Protein AF-X0U843-F1 (afdb_monomer)

Radius of gyration: 22.39 Å; Cα contacts (8 Å, |Δi|>4): 288; chains: 1; bounding box: 62×42×73 Å

pLDDT: mean 93.29, std 4.77, range [62.53, 98.19]

Mean predicted aligned error: 5.58 Å

Structure (mmCIF, N/CA/C/O backbone):
data_AF-X0U843-F1
#
_entry.id   AF-X0U843-F1
#
loop_
_atom_site.group_PDB
_atom_site.id
_atom_site.type_symbol
_atom_site.label_atom_id
_atom_site.label_alt_id
_atom_site.label_comp_id
_atom_site.label_asym_id
_atom_site.label_entity_id
_atom_site.label_seq_id
_atom_site.pdbx_PDB_ins_code
_atom_site.Cartn_x
_atom_site.Cartn_y
_atom_site.Cartn_z
_atom_site.occupancy
_atom_site.B_iso_or_equiv
_atom_site.auth_seq_id
_atom_site.auth_comp_id
_atom_site.auth_asym_id
_atom_site.auth_atom_id
_atom_site.pdbx_PDB_model_num
ATOM 1 N N . GLU A 1 1 ? -45.314 7.419 46.352 1.00 62.53 1 GLU A N 1
ATOM 2 C CA . GLU A 1 1 ? -44.359 7.104 45.268 1.00 62.53 1 GLU A CA 1
ATOM 3 C C . GLU A 1 1 ? -42.937 7.354 45.762 1.00 62.53 1 GLU A C 1
ATOM 5 O O . GLU A 1 1 ? -42.673 8.419 46.316 1.00 62.53 1 GLU A O 1
ATOM 10 N N . ASN A 1 2 ? -42.047 6.366 45.670 1.00 84.25 2 ASN A N 1
ATOM 11 C CA . ASN A 1 2 ? -40.746 6.429 46.335 1.00 84.25 2 ASN A CA 1
ATOM 12 C C . ASN A 1 2 ? -39.745 7.202 45.455 1.00 84.25 2 ASN A C 1
ATOM 14 O O . ASN A 1 2 ? -39.067 6.622 44.609 1.00 84.25 2 ASN A O 1
ATOM 18 N N . LYS A 1 3 ? -39.700 8.536 45.607 1.00 88.50 3 LYS A N 1
ATOM 19 C CA . LYS A 1 3 ? -38.858 9.448 44.798 1.00 88.50 3 LYS A CA 1
ATOM 20 C C . LYS A 1 3 ? -37.383 9.021 44.757 1.00 88.50 3 LYS A C 1
ATOM 22 O O . LYS A 1 3 ? -36.722 9.220 43.744 1.00 88.50 3 LYS A O 1
ATOM 27 N N . ILE A 1 4 ? -36.905 8.390 45.832 1.00 89.94 4 ILE A N 1
ATOM 28 C CA . ILE A 1 4 ? -35.552 7.833 45.940 1.00 89.94 4 ILE A CA 1
ATOM 29 C C . ILE A 1 4 ? -35.352 6.689 44.935 1.00 89.94 4 ILE A C 1
ATOM 31 O O . ILE A 1 4 ? -34.403 6.722 44.158 1.00 89.94 4 ILE A O 1
ATOM 35 N N . LEU A 1 5 ? -36.280 5.726 44.884 1.00 90.31 5 LEU A N 1
ATOM 36 C CA . LEU A 1 5 ? -36.218 4.598 43.949 1.00 90.31 5 LEU A CA 1
ATOM 37 C C . LEU A 1 5 ? -36.295 5.068 42.488 1.00 90.31 5 LEU A C 1
ATOM 39 O O . LEU A 1 5 ? -35.555 4.572 41.644 1.00 90.31 5 LEU A O 1
ATOM 43 N N . ARG A 1 6 ? -37.142 6.065 42.192 1.00 92.56 6 ARG A N 1
ATOM 44 C CA . ARG A 1 6 ? -37.266 6.638 40.841 1.00 92.56 6 ARG A CA 1
ATOM 45 C C . ARG A 1 6 ? -35.958 7.273 40.367 1.00 92.56 6 ARG A C 1
ATOM 47 O O . ARG A 1 6 ? -35.503 6.976 39.269 1.00 92.56 6 ARG A O 1
ATOM 54 N N . ASN A 1 7 ? -35.347 8.124 41.191 1.00 93.12 7 ASN A N 1
ATOM 55 C CA . ASN A 1 7 ? -34.090 8.784 40.835 1.00 93.12 7 ASN A CA 1
ATOM 56 C C . ASN A 1 7 ? -32.932 7.780 40.724 1.00 93.12 7 ASN A C 1
ATOM 58 O O . ASN A 1 7 ? -32.081 7.932 39.852 1.00 93.12 7 ASN A O 1
ATOM 62 N N . PHE A 1 8 ? -32.932 6.733 41.554 1.00 94.88 8 PHE A N 1
ATOM 63 C CA . PHE A 1 8 ? -31.962 5.642 41.470 1.00 94.88 8 PHE A CA 1
ATOM 64 C C . PHE A 1 8 ? -32.069 4.870 40.144 1.00 94.88 8 PHE A C 1
ATOM 66 O O . PHE A 1 8 ? -31.062 4.676 39.466 1.00 94.88 8 PHE A O 1
ATOM 73 N N . LEU A 1 9 ? -33.286 4.503 39.724 1.00 94.75 9 LEU A N 1
ATOM 74 C CA . LEU A 1 9 ? -33.522 3.823 38.443 1.00 94.75 9 LEU A CA 1
ATOM 75 C C . LEU A 1 9 ? -33.150 4.699 37.237 1.00 94.75 9 LEU A C 1
ATOM 77 O O . LEU A 1 9 ? -32.534 4.201 36.297 1.00 94.75 9 LEU A O 1
ATOM 81 N N . ILE A 1 10 ? -33.465 6.000 37.276 1.00 95.88 10 ILE A N 1
ATOM 82 C CA . ILE A 1 10 ? -33.043 6.953 36.235 1.00 95.88 10 ILE A CA 1
ATOM 83 C C . ILE A 1 10 ? -31.512 7.031 36.173 1.00 95.88 10 ILE A C 1
ATOM 85 O O . ILE A 1 10 ? -30.945 6.975 35.084 1.00 95.88 10 ILE A O 1
ATOM 89 N N . GLY A 1 11 ? -30.838 7.103 37.326 1.00 96.75 11 GLY A N 1
ATOM 90 C CA . GLY A 1 11 ? -29.376 7.122 37.402 1.00 96.75 11 GLY A CA 1
ATOM 91 C C . GLY A 1 11 ? -28.733 5.880 36.780 1.00 96.75 11 GLY A C 1
ATOM 92 O O . GLY A 1 11 ? -27.819 6.008 35.967 1.00 96.75 11 GLY A O 1
ATOM 93 N N . ILE A 1 12 ? -29.252 4.685 37.086 1.00 97.00 12 ILE A N 1
ATOM 94 C CA . ILE A 1 12 ? -28.795 3.432 36.460 1.00 97.00 12 ILE A CA 1
ATOM 95 C C . ILE A 1 12 ? -29.029 3.465 34.948 1.00 97.00 12 ILE A C 1
ATOM 97 O O . ILE A 1 12 ? -28.119 3.132 34.192 1.00 97.00 12 ILE A O 1
ATOM 101 N N . GLY A 1 13 ? -30.212 3.898 34.504 1.00 97.75 13 GLY A N 1
ATOM 102 C CA . GLY A 1 13 ? -30.540 3.997 33.081 1.00 97.75 13 GLY A CA 1
ATOM 103 C C . GLY A 1 13 ? -29.561 4.888 32.313 1.00 97.75 13 GLY A C 1
ATOM 104 O O . GLY A 1 13 ? -29.069 4.492 31.258 1.00 97.75 13 GLY A O 1
ATOM 105 N N . VAL A 1 14 ? -29.209 6.050 32.872 1.00 97.56 14 VAL A N 1
ATOM 106 C CA . VAL A 1 14 ? -28.222 6.966 32.276 1.00 97.56 14 VAL A CA 1
ATOM 107 C C . VAL A 1 14 ? -26.824 6.344 32.245 1.00 97.56 14 VAL A C 1
ATOM 109 O O . VAL A 1 14 ? -26.156 6.421 31.216 1.00 97.56 14 VAL A O 1
ATOM 112 N N . CYS A 1 15 ? -26.385 5.687 33.323 1.00 97.25 15 CYS A N 1
ATOM 113 C CA . CYS A 1 15 ? -25.088 5.003 33.350 1.00 97.25 15 CYS A CA 1
ATOM 114 C C . CYS A 1 15 ? -24.997 3.880 32.309 1.00 97.25 15 CYS A C 1
ATOM 116 O O . CYS A 1 15 ? -24.003 3.792 31.591 1.00 97.25 15 CYS A O 1
ATOM 118 N N . VAL A 1 16 ? -26.032 3.042 32.191 1.00 97.06 16 VAL A N 1
ATOM 119 C CA . VAL A 1 16 ? -26.075 1.960 31.194 1.00 97.06 16 VAL A CA 1
ATOM 120 C C . VAL A 1 16 ? -26.034 2.532 29.778 1.00 97.06 16 VAL A C 1
ATOM 122 O O . VAL A 1 16 ? -25.265 2.047 28.949 1.00 97.06 16 VAL A O 1
ATOM 125 N N . LEU A 1 17 ? -26.799 3.595 29.510 1.00 97.19 17 LEU A N 1
ATOM 126 C CA . LEU A 1 17 ? -26.792 4.270 28.213 1.00 97.19 17 LEU A CA 1
ATOM 127 C C . LEU A 1 17 ? -25.408 4.851 27.884 1.00 97.19 17 LEU A C 1
ATOM 129 O O . LEU A 1 17 ? -24.918 4.669 26.773 1.00 97.19 17 LEU A O 1
ATOM 133 N N . ALA A 1 18 ? -24.750 5.504 28.846 1.00 96.56 18 ALA A N 1
ATOM 134 C CA . ALA A 1 18 ? -23.407 6.051 28.662 1.00 96.56 18 ALA A CA 1
ATOM 135 C C . ALA A 1 18 ? -22.377 4.953 28.345 1.00 96.56 18 ALA A C 1
ATOM 137 O O . ALA A 1 18 ? -21.585 5.106 27.417 1.00 96.56 18 ALA A O 1
ATOM 138 N N . ILE A 1 19 ? -22.424 3.820 29.056 1.00 95.94 19 ILE A N 1
ATOM 139 C CA . ILE A 1 19 ? -21.557 2.664 28.784 1.00 95.94 19 ILE A CA 1
ATOM 140 C C . ILE A 1 19 ? -21.818 2.111 27.377 1.00 95.94 19 ILE A C 1
ATOM 142 O O . ILE A 1 19 ? -20.866 1.860 26.639 1.00 95.94 19 ILE A O 1
ATOM 146 N N . MET A 1 20 ? -23.085 1.968 26.970 1.00 93.94 20 MET A N 1
ATOM 147 C CA . MET A 1 20 ? -23.433 1.521 25.616 1.00 93.94 20 MET A CA 1
ATOM 148 C C . MET A 1 20 ? -22.891 2.464 24.538 1.00 93.94 20 MET A C 1
ATOM 150 O O . MET A 1 20 ? -22.326 1.990 23.555 1.00 93.94 20 MET A O 1
ATOM 154 N N . LEU A 1 21 ? -23.006 3.782 24.728 1.00 94.06 21 LEU A N 1
ATOM 155 C CA . LEU A 1 21 ? -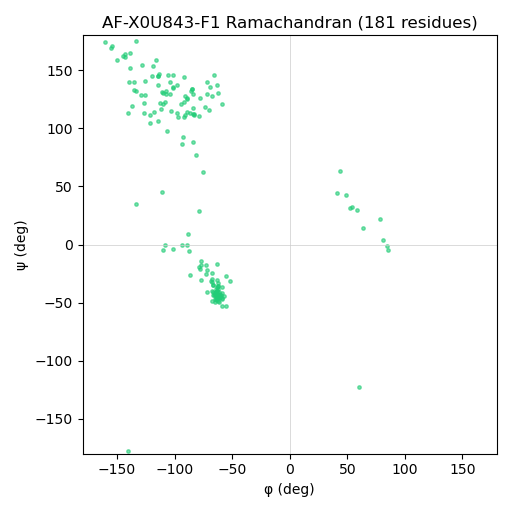22.475 4.774 23.787 1.00 94.06 21 LEU A CA 1
ATOM 156 C C . LEU A 1 21 ? -20.947 4.703 23.676 1.00 94.06 21 LEU A C 1
ATOM 158 O O . LEU A 1 21 ? -20.414 4.778 22.570 1.00 94.06 21 LEU A O 1
ATOM 162 N N . ILE A 1 22 ? -20.241 4.505 24.794 1.00 92.81 22 ILE A N 1
ATOM 163 C CA . ILE A 1 22 ? -18.780 4.337 24.802 1.00 92.81 22 ILE A CA 1
ATOM 164 C C . ILE A 1 22 ? -18.380 3.063 24.048 1.00 92.81 22 ILE A C 1
ATOM 166 O O . ILE A 1 22 ? -17.503 3.113 23.186 1.00 92.81 22 ILE A O 1
ATOM 170 N N . ILE A 1 23 ? -19.033 1.931 24.332 1.00 90.31 23 ILE A N 1
ATOM 171 C CA . ILE A 1 23 ? -18.756 0.654 23.657 1.00 90.31 23 ILE A CA 1
ATOM 172 C C . ILE A 1 23 ? -19.015 0.777 22.153 1.00 90.31 23 ILE A C 1
ATOM 174 O O . ILE A 1 23 ? -18.181 0.358 21.349 1.00 90.31 23 ILE A O 1
ATOM 178 N N . PHE A 1 24 ? -20.138 1.386 21.768 1.00 87.44 24 PHE A N 1
ATOM 179 C CA . PHE A 1 24 ? -20.485 1.602 20.367 1.00 87.44 24 PHE A CA 1
ATOM 180 C C . PHE A 1 24 ? -19.463 2.503 19.658 1.00 87.44 24 PHE A C 1
ATOM 182 O O . PHE A 1 24 ? -19.005 2.169 18.565 1.00 87.44 24 PHE A O 1
ATOM 189 N N . GLY A 1 25 ? -19.038 3.593 20.306 1.00 84.56 25 GLY A N 1
ATOM 190 C CA . GLY A 1 25 ? -18.004 4.488 19.785 1.00 84.56 25 GLY A CA 1
ATOM 191 C C . GLY A 1 25 ? -16.666 3.781 19.563 1.00 84.56 25 GLY A C 1
ATOM 192 O O . GLY A 1 25 ? -16.075 3.911 18.495 1.00 84.56 25 GLY A O 1
ATOM 193 N N . ILE A 1 26 ? -16.213 2.967 20.523 1.00 82.50 26 ILE A N 1
ATOM 194 C CA . ILE A 1 26 ? -14.972 2.187 20.386 1.00 82.50 26 ILE A CA 1
ATOM 195 C C . ILE A 1 26 ? -15.083 1.178 19.238 1.00 82.50 26 ILE A C 1
ATOM 197 O O . ILE A 1 26 ? -14.138 1.030 18.462 1.00 82.50 26 ILE A O 1
ATOM 201 N N . ASN A 1 27 ? -16.224 0.498 19.104 1.00 79.69 27 ASN A N 1
ATOM 202 C CA . ASN A 1 27 ? -16.416 -0.501 18.055 1.00 79.69 27 ASN A CA 1
ATOM 203 C C . ASN A 1 27 ? -16.423 0.133 16.654 1.00 79.69 27 ASN A C 1
ATOM 205 O O . ASN A 1 27 ? -15.789 -0.383 15.739 1.00 79.69 27 ASN A O 1
ATOM 209 N N . SER A 1 28 ? -17.059 1.297 16.501 1.00 75.25 28 SER A N 1
ATOM 210 C CA . SER A 1 28 ? -17.072 2.037 15.233 1.00 75.25 28 SER A CA 1
ATOM 211 C C . SER A 1 28 ? -15.702 2.594 14.837 1.00 75.25 28 SER A C 1
ATOM 213 O O . SER A 1 28 ? -15.477 2.845 13.660 1.00 75.25 28 SER A O 1
ATOM 215 N N . ILE A 1 29 ? -14.787 2.819 15.785 1.00 80.06 29 ILE A N 1
ATOM 216 C CA . ILE A 1 29 ? -13.418 3.265 15.472 1.00 80.06 29 ILE A CA 1
ATOM 217 C C . ILE A 1 29 ? -12.567 2.099 14.956 1.00 80.06 29 ILE A C 1
ATOM 219 O O . ILE A 1 29 ? -11.663 2.308 14.147 1.00 80.06 29 ILE A O 1
ATOM 223 N N . ARG A 1 30 ? -12.851 0.874 15.412 1.00 89.12 30 ARG A N 1
ATOM 224 C CA . ARG A 1 30 ? -12.099 -0.329 15.034 1.00 89.12 30 ARG A CA 1
ATOM 225 C C . ARG A 1 30 ? -12.458 -0.869 13.659 1.00 89.12 30 ARG A C 1
ATOM 227 O O . ARG A 1 30 ? -11.638 -1.574 13.092 1.00 89.12 30 ARG A O 1
ATOM 234 N N . HIS A 1 31 ? -13.627 -0.534 13.128 1.00 93.62 31 HIS A N 1
ATOM 235 C CA . HIS A 1 31 ? -14.109 -1.040 11.848 1.00 93.62 31 HIS A CA 1
ATOM 236 C C . HIS A 1 31 ? -14.555 0.122 10.970 1.00 93.62 31 HIS A C 1
ATOM 238 O O . HIS A 1 31 ? -15.352 0.954 11.402 1.00 93.62 31 HIS A O 1
ATOM 244 N N . PHE A 1 32 ? -14.074 0.185 9.733 1.00 94.88 32 PHE A N 1
ATOM 245 C CA . PHE A 1 32 ? -14.536 1.176 8.765 1.00 94.88 32 PHE A CA 1
ATOM 246 C C . PHE A 1 32 ? -14.557 0.602 7.354 1.00 94.88 32 PHE A C 1
ATOM 248 O O . PHE A 1 32 ? -13.934 -0.415 7.063 1.00 94.88 32 PHE A O 1
ATOM 255 N N . GLU A 1 33 ? -15.286 1.273 6.470 1.00 95.06 33 GLU A N 1
ATOM 256 C CA . GLU A 1 33 ? -15.329 0.949 5.051 1.00 95.06 33 GLU A CA 1
ATOM 257 C C . GLU A 1 33 ? -14.719 2.099 4.251 1.00 95.06 33 GLU A C 1
ATOM 259 O O . GLU A 1 33 ? -14.967 3.273 4.540 1.00 95.06 33 GLU A O 1
ATOM 264 N N . TYR A 1 34 ? -13.904 1.766 3.257 1.00 95.06 34 TYR A N 1
ATOM 265 C CA . TYR A 1 34 ? -13.304 2.722 2.340 1.00 95.06 34 TYR A CA 1
ATOM 266 C C . TYR A 1 34 ? -13.391 2.173 0.919 1.00 95.06 34 TYR A C 1
ATOM 268 O O . TYR A 1 34 ? -12.873 1.095 0.640 1.00 95.06 34 TYR A O 1
ATOM 276 N N . ARG A 1 35 ? -14.084 2.900 0.032 1.00 94.00 35 ARG A N 1
ATOM 277 C CA . ARG A 1 35 ? -14.294 2.523 -1.381 1.00 94.00 35 ARG A CA 1
ATOM 278 C C . ARG A 1 35 ? -14.786 1.072 -1.565 1.00 94.00 35 ARG A C 1
ATOM 280 O O . ARG A 1 35 ? -14.310 0.366 -2.443 1.00 94.00 35 ARG A O 1
ATOM 287 N N . GLY A 1 36 ? -15.724 0.624 -0.725 1.00 92.88 36 GLY A N 1
ATOM 288 C CA . GLY A 1 36 ? -16.287 -0.733 -0.793 1.00 92.88 36 GLY A CA 1
ATOM 289 C C . GLY A 1 36 ? -15.427 -1.825 -0.144 1.00 92.88 36 GLY A C 1
ATOM 290 O O . GLY A 1 36 ? -15.771 -3.002 -0.216 1.00 92.88 36 GLY A O 1
ATOM 291 N N . ILE A 1 37 ? -14.309 -1.468 0.494 1.00 94.94 37 ILE A N 1
ATOM 292 C CA . ILE A 1 37 ? -13.428 -2.404 1.198 1.00 94.94 37 ILE A CA 1
ATOM 293 C C . ILE A 1 37 ? -13.586 -2.200 2.699 1.00 94.94 37 ILE A C 1
ATOM 295 O O . ILE A 1 37 ? -13.480 -1.080 3.203 1.00 94.94 37 ILE A O 1
ATOM 299 N N . LYS A 1 38 ? -13.815 -3.294 3.426 1.00 95.44 38 LYS A N 1
ATOM 300 C CA . LYS A 1 38 ? -13.890 -3.284 4.888 1.00 95.44 38 LYS A CA 1
ATOM 301 C C . LYS A 1 38 ? -12.493 -3.409 5.482 1.00 95.44 38 LYS A C 1
ATOM 303 O O . LYS A 1 38 ? -11.712 -4.268 5.064 1.00 95.44 38 LYS A O 1
ATOM 308 N N . PHE A 1 39 ? -12.219 -2.566 6.466 1.00 96.62 39 PHE A N 1
ATOM 309 C CA . PHE A 1 39 ? -10.969 -2.531 7.201 1.00 96.62 39 PHE A CA 1
ATOM 310 C C . PHE A 1 39 ? -11.204 -2.649 8.703 1.00 96.62 39 PHE A C 1
ATOM 312 O O . PHE A 1 39 ? -12.099 -2.006 9.259 1.00 96.62 39 PHE A O 1
ATOM 319 N N . ASP A 1 40 ? -10.321 -3.404 9.349 1.00 96.88 40 ASP A N 1
ATOM 320 C CA . ASP A 1 40 ? -10.198 -3.485 10.797 1.00 96.88 40 ASP A CA 1
ATOM 321 C C . ASP A 1 40 ? -8.921 -2.762 11.244 1.00 96.88 40 ASP A C 1
ATOM 323 O O . ASP A 1 40 ? -7.837 -2.994 10.706 1.00 96.88 40 ASP A O 1
ATOM 327 N N . VAL A 1 41 ? -9.019 -1.904 12.255 1.00 96.38 41 VAL A N 1
ATOM 328 C CA . VAL A 1 41 ? -7.862 -1.265 12.889 1.00 96.38 41 VAL A CA 1
ATOM 329 C C . VAL A 1 41 ? -7.290 -2.222 13.930 1.00 96.38 41 VAL A C 1
ATOM 331 O O . VAL A 1 41 ? -7.908 -2.470 14.970 1.00 96.38 41 VAL A O 1
ATOM 334 N N . VAL A 1 42 ? -6.094 -2.738 13.663 1.00 95.69 42 VAL A N 1
ATOM 335 C CA . VAL A 1 42 ? -5.369 -3.669 14.534 1.00 95.69 42 VAL A CA 1
ATOM 336 C C . VAL A 1 42 ? -4.150 -2.955 15.106 1.00 95.69 42 VAL A C 1
ATOM 338 O O . VAL A 1 42 ? -3.403 -2.316 14.374 1.00 95.69 42 VAL A O 1
ATOM 341 N N . LYS A 1 43 ? -3.945 -3.038 16.422 1.00 94.19 43 LYS A N 1
ATOM 342 C CA . LYS A 1 43 ? -2.774 -2.460 17.091 1.00 94.19 43 LYS A CA 1
ATOM 343 C C . LYS A 1 43 ? -1.863 -3.584 17.571 1.00 94.19 43 LYS A C 1
ATOM 345 O O . LYS A 1 43 ? -2.294 -4.391 18.387 1.00 94.19 43 LYS A O 1
ATOM 350 N N . GLU A 1 44 ? -0.622 -3.585 17.099 1.00 93.25 44 GLU A N 1
ATOM 351 C CA . GLU A 1 44 ? 0.423 -4.541 17.476 1.00 93.25 44 GLU A CA 1
ATOM 352 C C . GLU A 1 44 ? 1.608 -3.767 18.065 1.00 93.25 44 GLU A C 1
ATOM 354 O O . GLU A 1 44 ? 2.346 -3.081 17.354 1.00 93.25 44 GLU A O 1
ATOM 359 N N . GLY A 1 45 ? 1.757 -3.815 19.392 1.00 93.00 45 GLY A N 1
ATOM 360 C CA . GLY A 1 45 ? 2.692 -2.942 20.107 1.00 93.00 45 GLY A CA 1
ATOM 361 C C . GLY A 1 45 ? 2.352 -1.464 19.885 1.00 93.00 45 GLY A C 1
ATOM 362 O O . GLY A 1 45 ? 1.231 -1.034 20.162 1.00 93.00 45 GLY A O 1
ATOM 363 N N . ASP A 1 46 ? 3.311 -0.698 19.366 1.00 93.25 46 ASP A N 1
ATOM 364 C CA . ASP A 1 46 ? 3.141 0.724 19.038 1.00 93.25 46 ASP A CA 1
ATOM 365 C C . ASP A 1 46 ? 2.726 0.975 17.580 1.00 93.25 46 ASP A C 1
ATOM 367 O O . ASP A 1 46 ? 2.503 2.121 17.188 1.00 93.25 46 ASP A O 1
ATOM 371 N N . ILE A 1 47 ? 2.578 -0.082 16.777 1.00 92.75 47 ILE A N 1
ATOM 372 C CA . ILE A 1 47 ? 2.241 0.017 15.355 1.00 92.75 47 ILE A CA 1
ATOM 373 C C . ILE A 1 47 ? 0.736 -0.191 15.164 1.00 92.75 47 ILE A C 1
ATOM 375 O O . ILE A 1 47 ? 0.121 -1.072 15.769 1.00 92.75 47 ILE A O 1
ATOM 379 N N . ILE A 1 48 ? 0.137 0.639 14.310 1.00 95.19 48 ILE A N 1
ATOM 380 C CA . ILE A 1 48 ? -1.257 0.516 13.880 1.00 95.19 48 ILE A CA 1
ATOM 381 C C . ILE A 1 48 ? -1.266 -0.048 12.463 1.00 95.19 48 ILE A C 1
ATOM 383 O O . ILE A 1 48 ? -0.601 0.485 11.578 1.00 95.19 48 ILE A O 1
ATOM 387 N N . PHE A 1 49 ? -2.053 -1.098 12.262 1.00 97.19 49 PHE A N 1
ATOM 388 C CA . PHE A 1 49 ? -2.313 -1.707 10.971 1.00 97.19 49 PHE A CA 1
ATOM 389 C C . PHE A 1 49 ? -3.778 -1.547 10.578 1.00 97.19 49 PHE A C 1
ATOM 391 O O . PHE A 1 49 ? -4.683 -1.631 11.413 1.00 97.19 49 PHE A O 1
ATOM 398 N N . TYR A 1 50 ? -4.005 -1.382 9.283 1.00 97.44 50 TYR A N 1
ATOM 399 C CA . TYR A 1 50 ? -5.321 -1.368 8.662 1.00 97.44 50 TYR A CA 1
ATOM 400 C C . TYR A 1 50 ? -5.478 -2.680 7.909 1.00 97.44 50 TYR A C 1
ATOM 402 O O . TYR A 1 50 ? -4.935 -2.874 6.819 1.00 97.44 50 TYR A O 1
ATOM 410 N N . LYS A 1 51 ? -6.157 -3.621 8.558 1.00 97.38 51 LYS A N 1
ATOM 411 C CA . LYS A 1 51 ? -6.306 -4.992 8.097 1.00 97.38 51 LYS A CA 1
ATOM 412 C C . LYS A 1 51 ? -7.487 -5.099 7.145 1.00 97.38 51 LYS A C 1
ATOM 414 O O . LYS A 1 51 ? -8.581 -4.670 7.487 1.00 97.38 51 LYS A O 1
ATOM 419 N N . THR A 1 52 ? -7.293 -5.747 6.007 1.00 96.19 52 THR A N 1
ATOM 420 C CA . THR A 1 52 ? -8.377 -6.194 5.126 1.00 96.19 52 THR A CA 1
ATOM 421 C C . THR A 1 52 ? -8.140 -7.637 4.689 1.00 96.19 52 THR A C 1
ATOM 423 O O . THR A 1 52 ? -7.113 -8.225 5.035 1.00 96.19 52 THR A O 1
ATOM 426 N N . ALA A 1 53 ? -9.083 -8.236 3.969 1.00 94.25 53 ALA A N 1
ATOM 427 C CA . ALA A 1 53 ? -8.944 -9.593 3.466 1.00 94.25 53 ALA A CA 1
ATOM 428 C C . ALA A 1 53 ? -9.484 -9.720 2.044 1.00 94.25 53 ALA A C 1
ATOM 430 O O . ALA A 1 53 ? -10.549 -9.186 1.735 1.00 94.25 53 ALA A O 1
ATOM 431 N N . LEU A 1 54 ? -8.769 -10.481 1.216 1.00 91.00 54 LEU A N 1
ATOM 432 C CA . LEU A 1 54 ? -9.247 -10.923 -0.092 1.00 91.00 54 LEU A CA 1
ATOM 433 C C . LEU A 1 54 ? -9.446 -12.442 -0.097 1.00 91.00 54 LEU A C 1
ATOM 435 O O . LEU A 1 54 ? -8.683 -13.155 0.562 1.00 91.00 54 LEU A O 1
ATOM 439 N N . PRO A 1 55 ? -10.439 -12.965 -0.832 1.00 89.44 55 PRO A N 1
ATOM 440 C CA . PRO A 1 55 ? -10.568 -14.399 -1.029 1.00 89.44 55 PRO A CA 1
ATOM 441 C C . PRO A 1 55 ? -9.462 -14.903 -1.969 1.00 89.44 55 PRO A C 1
ATOM 443 O O . PRO A 1 55 ? -9.269 -14.367 -3.057 1.00 89.44 55 PRO A O 1
ATOM 446 N N . VAL A 1 56 ? -8.751 -15.954 -1.564 1.00 86.75 56 VAL A N 1
ATOM 447 C CA . VAL A 1 56 ? -7.737 -16.631 -2.388 1.00 86.75 56 VAL A CA 1
ATOM 448 C C . VAL A 1 56 ? -8.007 -18.129 -2.424 1.00 86.75 56 VAL A C 1
ATOM 450 O O . VAL A 1 56 ? -8.605 -18.679 -1.498 1.00 86.75 56 VAL A O 1
ATOM 453 N N . ILE A 1 57 ? -7.562 -18.804 -3.484 1.00 83.75 57 ILE A N 1
ATOM 454 C CA . ILE A 1 57 ? -7.679 -20.260 -3.598 1.00 83.75 57 ILE A CA 1
ATOM 455 C C . ILE A 1 57 ? -6.436 -20.895 -2.975 1.00 83.75 57 ILE A C 1
ATOM 457 O O . ILE A 1 57 ? -5.332 -20.756 -3.499 1.00 83.75 57 ILE A O 1
ATOM 461 N N . TYR A 1 58 ? -6.616 -21.625 -1.879 1.00 82.25 58 TYR A N 1
ATOM 462 C CA . TYR A 1 58 ? -5.559 -22.382 -1.216 1.00 82.25 58 TYR A CA 1
ATOM 463 C C . TYR A 1 58 ? -6.004 -23.835 -1.056 1.00 82.25 58 TYR A C 1
ATOM 465 O O . TYR A 1 58 ? -7.049 -24.108 -0.476 1.00 82.25 58 TYR A O 1
ATOM 473 N N . ASN A 1 59 ? -5.235 -24.778 -1.610 1.00 86.06 59 ASN A N 1
ATOM 474 C CA . ASN A 1 59 ? -5.568 -26.211 -1.620 1.00 86.06 59 ASN A CA 1
ATOM 475 C C . ASN A 1 59 ? -6.980 -26.539 -2.159 1.00 86.06 59 ASN A C 1
ATOM 477 O O . ASN A 1 59 ? -7.596 -27.514 -1.740 1.00 86.06 59 ASN A O 1
ATOM 481 N N . GLY A 1 60 ? -7.488 -25.737 -3.101 1.00 86.00 60 GLY A N 1
ATOM 482 C CA . GLY A 1 60 ? -8.820 -25.915 -3.694 1.00 86.00 60 GLY A CA 1
ATOM 483 C C . GLY A 1 60 ? -9.973 -25.299 -2.895 1.00 86.00 60 GLY A C 1
ATOM 484 O O . GLY A 1 60 ? -11.107 -25.333 -3.367 1.00 86.00 60 GLY A O 1
ATOM 485 N N . GLU A 1 61 ? -9.701 -24.694 -1.736 1.00 89.75 61 GLU A N 1
ATOM 486 C CA . GLU A 1 61 ? -10.688 -23.976 -0.928 1.00 89.75 61 GLU A CA 1
ATOM 487 C C . GLU A 1 61 ? -10.500 -22.460 -1.040 1.00 89.75 61 GLU A C 1
ATOM 489 O O . GLU A 1 61 ? -9.380 -21.961 -1.165 1.00 89.75 61 GLU A O 1
ATOM 494 N N . ILE A 1 62 ? -11.609 -21.719 -0.984 1.00 87.31 62 ILE A N 1
ATOM 495 C CA . ILE A 1 62 ? -11.579 -20.256 -0.917 1.00 87.31 62 ILE A CA 1
ATOM 496 C C . ILE A 1 62 ? -11.369 -19.860 0.542 1.00 87.31 62 ILE A C 1
ATOM 498 O O . ILE A 1 62 ? -12.255 -20.054 1.376 1.00 87.31 62 ILE A O 1
ATOM 502 N N . VAL A 1 63 ? -10.209 -19.284 0.842 1.00 90.25 63 VAL A N 1
ATOM 503 C CA . VAL A 1 63 ? -9.845 -18.822 2.185 1.00 90.25 63 VAL A CA 1
ATOM 504 C C . VAL A 1 63 ? -9.575 -17.316 2.176 1.00 90.25 63 VAL A C 1
ATOM 506 O O . VAL A 1 63 ? -9.055 -16.792 1.190 1.00 90.25 63 VAL A O 1
ATOM 509 N N . PRO A 1 64 ? -9.916 -16.582 3.248 1.00 91.50 64 PRO A N 1
ATOM 510 C CA . PRO A 1 64 ? -9.576 -15.169 3.346 1.00 91.50 64 PRO A CA 1
ATOM 511 C C . PRO A 1 64 ? -8.077 -15.008 3.632 1.00 91.50 64 PRO A C 1
ATOM 513 O O . PRO A 1 64 ? -7.587 -15.426 4.684 1.00 91.50 64 PRO A O 1
ATOM 516 N N . TYR A 1 65 ? -7.348 -14.365 2.723 1.00 92.19 65 TYR A N 1
ATOM 517 C CA . TYR A 1 65 ? -5.968 -13.946 2.944 1.00 92.19 65 TYR A CA 1
ATOM 518 C C . TYR A 1 65 ? -5.942 -12.520 3.488 1.00 92.19 65 TYR A C 1
ATOM 520 O O . TYR A 1 65 ? -6.470 -11.600 2.863 1.00 92.19 65 TYR A O 1
ATOM 528 N N . ASN A 1 66 ? -5.339 -12.338 4.663 1.00 95.06 66 ASN A N 1
ATOM 529 C CA . ASN A 1 66 ? -5.304 -11.043 5.338 1.00 95.06 66 ASN A CA 1
ATOM 530 C C . ASN A 1 66 ? -4.140 -10.187 4.833 1.00 95.06 66 ASN A C 1
ATOM 532 O O . ASN A 1 66 ? -2.995 -10.638 4.809 1.00 95.06 66 ASN A O 1
ATOM 536 N N . PHE A 1 67 ? -4.430 -8.925 4.544 1.00 96.25 67 PHE A N 1
ATOM 537 C CA . PHE A 1 67 ? -3.453 -7.892 4.226 1.00 96.25 67 PHE A CA 1
ATOM 538 C C . PHE A 1 67 ? -3.453 -6.823 5.308 1.00 96.25 67 PHE A C 1
ATOM 540 O O . PHE A 1 67 ? -4.504 -6.498 5.857 1.00 96.25 67 PHE A O 1
ATOM 547 N N . TYR A 1 68 ? -2.278 -6.271 5.597 1.00 96.56 68 TYR A N 1
ATOM 548 C CA . TYR A 1 68 ? -2.078 -5.259 6.629 1.00 96.56 68 TYR A CA 1
ATOM 549 C C . TYR A 1 68 ? -1.381 -4.053 6.009 1.00 96.56 68 TYR A C 1
ATOM 551 O O . TYR A 1 68 ? -0.224 -4.154 5.608 1.00 96.56 68 TYR A O 1
ATOM 559 N N . LEU A 1 69 ? -2.086 -2.926 5.939 1.00 97.19 69 LEU A N 1
ATOM 560 C CA . LEU A 1 69 ? -1.516 -1.647 5.514 1.00 97.19 69 LEU A CA 1
ATOM 561 C C . LEU A 1 69 ? -1.012 -0.877 6.737 1.00 97.19 69 LEU A C 1
ATOM 563 O O . LEU A 1 69 ? -1.623 -0.951 7.808 1.00 97.19 69 LEU A O 1
ATOM 567 N N . ARG A 1 70 ? 0.090 -0.142 6.602 1.00 95.75 70 ARG A N 1
ATOM 568 C CA . ARG A 1 70 ? 0.647 0.721 7.656 1.00 95.75 70 ARG A CA 1
ATOM 569 C C . ARG A 1 70 ? 0.027 2.113 7.646 1.00 95.75 70 ARG A C 1
ATOM 571 O O . ARG A 1 70 ? -0.008 2.776 8.685 1.00 95.75 70 ARG A O 1
ATOM 578 N N . LYS A 1 71 ? -0.463 2.577 6.499 1.00 96.44 71 LYS A N 1
ATOM 579 C CA . LYS A 1 71 ? -1.084 3.891 6.340 1.00 96.44 71 LYS A CA 1
ATOM 580 C C . LYS A 1 71 ? -2.605 3.769 6.324 1.00 96.44 71 LYS A C 1
ATOM 582 O O . LYS A 1 71 ? -3.167 2.793 5.841 1.00 96.44 71 LYS A O 1
ATOM 587 N N . ASP A 1 72 ? -3.273 4.779 6.883 1.00 96.25 72 ASP A N 1
ATOM 588 C CA . ASP A 1 72 ? -4.739 4.846 6.913 1.00 96.25 72 ASP A CA 1
ATOM 589 C C . ASP A 1 72 ? -5.262 5.099 5.489 1.00 96.25 72 ASP A C 1
ATOM 591 O O . ASP A 1 72 ? -5.027 6.198 4.972 1.00 96.25 72 ASP A O 1
ATOM 595 N N . PRO A 1 73 ? -6.013 4.166 4.870 1.00 96.12 73 PRO A N 1
ATOM 596 C CA . PRO A 1 73 ? -6.528 4.335 3.509 1.00 96.12 73 PRO A CA 1
ATOM 597 C C . PRO A 1 73 ? -7.357 5.610 3.320 1.00 96.12 73 PRO A C 1
ATOM 599 O O . PRO A 1 73 ? -7.411 6.170 2.233 1.00 96.12 73 PRO A O 1
ATOM 602 N N . ARG A 1 74 ? -7.990 6.114 4.388 1.00 95.12 74 ARG A N 1
ATOM 603 C CA . ARG A 1 74 ? -8.836 7.320 4.343 1.00 95.12 74 ARG A CA 1
ATOM 604 C C . ARG A 1 74 ? -8.035 8.618 4.300 1.00 95.12 74 ARG A C 1
ATOM 606 O O . ARG A 1 74 ? -8.607 9.669 4.027 1.00 95.12 74 ARG A O 1
ATOM 613 N N . LYS A 1 75 ? -6.754 8.564 4.666 1.00 95.56 75 LYS A N 1
ATOM 614 C CA . LYS A 1 75 ? -5.855 9.725 4.750 1.00 95.56 75 LYS A CA 1
ATOM 615 C C . LYS A 1 75 ? -4.795 9.713 3.656 1.00 95.56 75 LYS A C 1
ATOM 617 O O . LYS A 1 75 ? -4.000 10.647 3.587 1.00 95.56 75 LYS A O 1
ATOM 622 N N . LEU A 1 76 ? -4.755 8.651 2.859 1.00 94.06 76 LEU A N 1
ATOM 623 C CA . LEU A 1 76 ? -3.767 8.485 1.818 1.00 94.06 76 LEU A CA 1
ATOM 624 C C . LEU A 1 76 ? -4.171 9.335 0.612 1.00 94.06 76 LEU A C 1
ATOM 626 O O . LEU A 1 76 ? -5.187 9.087 -0.030 1.00 94.06 76 LEU A O 1
ATOM 630 N N . ASN A 1 77 ? -3.395 10.386 0.361 1.00 91.19 77 ASN A N 1
ATOM 631 C CA . ASN A 1 77 ? -3.666 11.386 -0.672 1.00 91.19 77 ASN A CA 1
ATOM 632 C C . ASN A 1 77 ? -2.641 11.278 -1.806 1.00 91.19 77 ASN A C 1
ATOM 634 O O . ASN A 1 77 ? -2.090 12.286 -2.237 1.00 91.19 77 ASN A O 1
ATOM 638 N N . VAL A 1 78 ? -2.353 10.055 -2.252 1.00 96.75 78 VAL A N 1
ATOM 639 C CA . VAL A 1 78 ? -1.453 9.807 -3.383 1.00 96.75 78 VAL A CA 1
ATOM 640 C C . VAL A 1 78 ? -2.282 9.872 -4.668 1.00 96.75 78 VAL A C 1
ATOM 642 O O . VAL A 1 78 ? -3.162 9.027 -4.853 1.00 96.75 78 VAL A O 1
ATOM 645 N N . PRO A 1 79 ? -2.061 10.863 -5.551 1.00 96.44 79 PRO A N 1
ATOM 646 C CA . PRO A 1 79 ? -2.808 10.967 -6.797 1.00 96.44 79 PRO A CA 1
ATOM 647 C C . PRO A 1 79 ? -2.537 9.763 -7.700 1.00 96.44 79 PRO A C 1
ATOM 649 O O . PRO A 1 79 ? -1.389 9.355 -7.867 1.00 96.44 79 PRO A O 1
ATOM 652 N N . VAL A 1 80 ? -3.597 9.235 -8.309 1.00 95.75 80 VAL A N 1
ATOM 653 C CA . VAL A 1 80 ? -3.533 8.190 -9.336 1.00 95.75 80 VAL A CA 1
ATOM 654 C C . VAL A 1 80 ? -4.194 8.762 -10.582 1.00 95.75 80 VAL A C 1
ATOM 656 O O . VAL A 1 80 ? -5.393 9.040 -10.561 1.00 95.75 80 VAL A O 1
ATOM 659 N N . GLU A 1 81 ? -3.419 9.008 -11.640 1.00 89.25 81 GLU A N 1
ATOM 660 C CA . GLU A 1 81 ? -3.909 9.764 -12.805 1.00 89.25 81 GLU A CA 1
ATOM 661 C C . GLU A 1 81 ? -5.073 9.080 -13.526 1.00 89.25 81 GLU A C 1
ATOM 663 O O . GLU A 1 81 ? -6.005 9.741 -13.981 1.00 89.25 81 GLU A O 1
ATOM 668 N N . ASN A 1 82 ? -5.027 7.752 -13.622 1.00 90.19 82 ASN A N 1
ATOM 669 C CA . ASN A 1 82 ? -5.970 6.943 -14.384 1.00 90.19 82 ASN A CA 1
ATOM 670 C C . ASN A 1 82 ? -6.269 5.626 -13.663 1.00 90.19 82 ASN A C 1
ATOM 672 O O . ASN A 1 82 ? -5.523 5.182 -12.790 1.00 90.19 82 ASN A O 1
ATOM 676 N N . LYS A 1 83 ? -7.352 4.949 -14.065 1.00 91.38 83 LYS A N 1
ATOM 677 C CA . LYS A 1 83 ? -7.656 3.605 -13.558 1.00 91.38 83 LYS A CA 1
ATOM 678 C C . LYS A 1 83 ? -6.544 2.630 -13.961 1.00 91.38 83 LYS A C 1
ATOM 680 O O . LYS A 1 83 ? -6.185 2.543 -15.133 1.00 91.38 83 LYS A O 1
ATOM 685 N N . ILE A 1 84 ? -6.044 1.868 -12.990 1.00 93.69 84 ILE A N 1
ATOM 686 C CA . ILE A 1 84 ? -4.985 0.883 -13.217 1.00 93.69 84 ILE A CA 1
ATOM 687 C C . ILE A 1 84 ? -5.504 -0.270 -14.094 1.00 93.69 84 ILE A C 1
ATOM 689 O O . ILE A 1 84 ? -6.537 -0.884 -13.815 1.00 93.69 84 ILE A O 1
ATOM 693 N N . ASN A 1 85 ? -4.771 -0.559 -15.167 1.00 93.94 85 ASN A N 1
ATOM 694 C CA . ASN A 1 85 ? -4.994 -1.643 -16.114 1.00 93.94 85 ASN A CA 1
ATOM 695 C C . ASN A 1 85 ? -4.156 -2.851 -15.681 1.00 93.94 85 ASN A C 1
ATOM 697 O O . ASN A 1 85 ? -3.010 -3.019 -16.098 1.00 93.94 85 ASN A O 1
ATOM 701 N N . PHE A 1 86 ? -4.726 -3.666 -14.796 1.00 93.19 86 PHE A N 1
ATOM 702 C CA . PHE A 1 86 ? -4.053 -4.847 -14.263 1.00 93.19 86 PHE A CA 1
ATOM 703 C C . PHE A 1 86 ? -3.884 -5.931 -15.333 1.00 93.19 86 PHE A C 1
ATOM 705 O O . PHE A 1 86 ? -4.817 -6.251 -16.074 1.00 93.19 86 PHE A O 1
ATOM 712 N N . LYS A 1 87 ? -2.690 -6.527 -15.375 1.00 94.94 87 LYS A N 1
ATOM 713 C CA . LYS A 1 87 ? -2.346 -7.663 -16.237 1.00 94.94 87 LYS A CA 1
ATOM 714 C C . LYS A 1 87 ? -2.005 -8.879 -15.389 1.00 94.94 87 LYS A C 1
ATOM 716 O O . LYS A 1 87 ? -1.687 -8.747 -14.212 1.00 94.94 87 LYS A O 1
ATOM 721 N N . HIS A 1 88 ? -2.099 -10.059 -16.000 1.00 94.25 88 HIS A N 1
ATOM 722 C CA . HIS A 1 88 ? -1.770 -11.313 -15.326 1.00 94.25 88 HIS A CA 1
ATOM 723 C C . HIS A 1 88 ? -0.278 -11.413 -15.000 1.00 94.25 88 HIS A C 1
ATOM 725 O O . HIS A 1 88 ? 0.075 -11.923 -13.947 1.00 94.25 88 HIS A O 1
ATOM 731 N N . ASP A 1 89 ? 0.578 -10.875 -15.866 1.00 96.75 89 ASP A N 1
ATOM 732 C CA . ASP A 1 89 ? 2.011 -10.766 -15.629 1.00 96.75 89 ASP A CA 1
ATOM 733 C C . ASP A 1 89 ? 2.374 -9.324 -15.258 1.00 96.75 89 ASP A C 1
ATOM 735 O O . ASP A 1 89 ? 1.856 -8.369 -15.848 1.00 96.75 89 ASP A O 1
ATOM 739 N N . MET A 1 90 ? 3.281 -9.157 -14.299 1.00 96.75 90 MET A N 1
ATOM 740 C CA . MET A 1 90 ? 3.776 -7.855 -13.861 1.00 96.75 90 MET A CA 1
ATOM 741 C C . MET A 1 90 ? 5.296 -7.873 -13.706 1.00 96.75 90 MET A C 1
ATOM 743 O O . MET A 1 90 ? 5.868 -8.809 -13.158 1.00 96.75 90 MET A O 1
ATOM 747 N N . VAL A 1 91 ? 5.942 -6.791 -14.129 1.00 96.88 91 VAL A N 1
ATOM 748 C CA . VAL A 1 91 ? 7.343 -6.492 -13.836 1.00 96.88 91 VAL A CA 1
ATOM 749 C C . VAL A 1 91 ? 7.390 -5.306 -12.884 1.00 96.88 91 VAL A C 1
ATOM 751 O O . VAL A 1 91 ? 6.764 -4.279 -13.146 1.00 96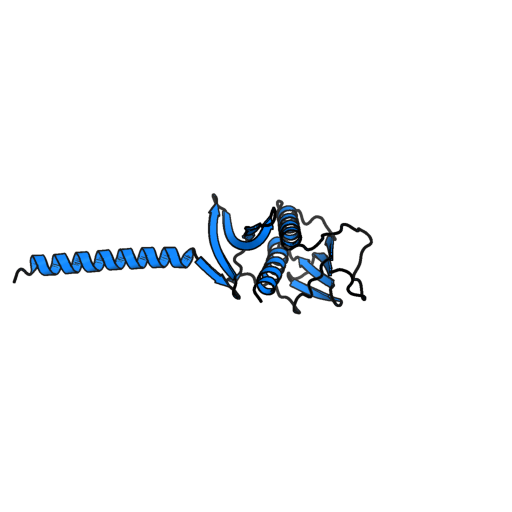.88 91 VAL A O 1
ATOM 754 N N . ILE A 1 92 ? 8.150 -5.441 -11.799 1.00 95.75 92 ILE A N 1
ATOM 755 C CA . ILE A 1 92 ? 8.429 -4.351 -10.861 1.00 95.75 92 ILE A CA 1
ATOM 756 C C . ILE A 1 92 ? 9.910 -4.008 -10.977 1.00 95.75 92 ILE A C 1
ATOM 758 O O . ILE A 1 92 ? 10.763 -4.868 -10.760 1.00 95.75 92 ILE A O 1
ATOM 762 N N . ASN A 1 93 ? 10.200 -2.754 -11.302 1.00 95.19 93 ASN A N 1
ATOM 763 C CA . ASN A 1 93 ? 11.545 -2.212 -11.360 1.00 95.19 93 ASN A CA 1
ATOM 764 C C . ASN A 1 93 ? 11.708 -1.065 -10.359 1.00 95.19 93 ASN A C 1
ATOM 766 O O . ASN A 1 93 ? 10.741 -0.386 -10.013 1.00 95.19 93 ASN A O 1
ATOM 770 N N . MET A 1 94 ? 12.935 -0.837 -9.898 1.00 93.62 94 MET A N 1
ATOM 771 C CA . MET A 1 94 ? 13.270 0.215 -8.939 1.00 93.62 94 MET A CA 1
ATOM 772 C C . MET A 1 94 ? 14.538 0.933 -9.399 1.00 93.62 94 MET A C 1
ATOM 774 O O . MET A 1 94 ? 15.504 0.279 -9.780 1.00 93.62 94 MET A O 1
ATOM 778 N N . THR A 1 95 ? 14.550 2.268 -9.392 1.00 91.44 95 THR A N 1
ATOM 779 C CA . THR A 1 95 ? 15.755 3.038 -9.771 1.00 91.44 95 THR A CA 1
ATOM 780 C C . THR A 1 95 ? 16.797 3.103 -8.655 1.00 91.44 95 THR A C 1
ATOM 782 O O . THR A 1 95 ? 17.956 3.412 -8.914 1.00 91.44 95 THR A O 1
ATOM 785 N N . GLU A 1 96 ? 16.381 2.847 -7.416 1.00 89.00 96 GLU A N 1
ATOM 786 C CA . GLU A 1 96 ? 17.209 2.844 -6.211 1.00 89.00 96 GLU A CA 1
ATOM 787 C C . GLU A 1 96 ? 16.596 1.922 -5.143 1.00 89.00 96 GLU A C 1
ATOM 789 O O . GLU A 1 96 ? 15.465 1.461 -5.289 1.00 89.00 96 GLU A O 1
ATOM 794 N N . ASP A 1 97 ? 17.325 1.662 -4.056 1.00 83.25 97 ASP A N 1
ATOM 795 C CA . ASP A 1 97 ? 16.916 0.688 -3.032 1.00 83.25 97 ASP A CA 1
ATOM 796 C C . ASP A 1 97 ? 15.822 1.200 -2.071 1.00 83.25 97 ASP A C 1
ATOM 798 O O . ASP A 1 97 ? 15.246 0.406 -1.328 1.00 83.25 97 ASP A O 1
ATOM 802 N N . PHE A 1 98 ? 15.549 2.515 -2.039 1.00 89.19 98 PHE A N 1
ATOM 803 C CA . PHE A 1 98 ? 14.595 3.168 -1.120 1.00 89.19 98 PHE A CA 1
ATOM 804 C C . PHE A 1 98 ? 14.655 2.625 0.319 1.00 89.19 98 PHE A C 1
ATOM 806 O O . PHE A 1 98 ? 13.628 2.360 0.950 1.00 89.19 98 PHE A O 1
ATOM 813 N N . ASN A 1 99 ? 15.868 2.434 0.849 1.00 85.50 99 ASN A N 1
ATOM 814 C CA . ASN A 1 99 ? 16.099 1.874 2.182 1.00 85.50 99 ASN A CA 1
ATOM 815 C C . ASN A 1 99 ? 15.798 2.907 3.289 1.00 85.50 99 ASN A C 1
ATOM 817 O O . ASN A 1 99 ? 16.673 3.352 4.026 1.00 85.50 99 ASN A O 1
ATOM 821 N N . CYS A 1 100 ? 14.541 3.328 3.350 1.00 89.81 100 CYS A N 1
ATOM 822 C CA . CYS A 1 100 ? 13.969 4.305 4.262 1.00 89.81 100 CYS A CA 1
ATOM 823 C C . CYS A 1 100 ? 13.651 3.642 5.601 1.00 89.81 100 CYS A C 1
ATOM 825 O O . CYS A 1 100 ? 12.518 3.239 5.836 1.00 89.81 100 CYS A O 1
ATOM 827 N N . ASP A 1 101 ? 14.675 3.412 6.425 1.00 91.50 101 ASP A N 1
ATOM 828 C CA . ASP A 1 101 ? 14.558 2.670 7.691 1.00 91.50 101 ASP A CA 1
ATOM 829 C C . ASP A 1 101 ? 13.911 1.276 7.524 1.00 91.50 101 ASP A C 1
ATOM 831 O O . ASP A 1 101 ? 13.218 0.760 8.401 1.00 91.50 101 ASP A O 1
ATOM 835 N N . GLY A 1 102 ? 14.146 0.646 6.366 1.00 91.56 102 GLY A N 1
ATOM 836 C CA . GLY A 1 102 ? 13.581 -0.653 5.992 1.00 91.56 102 GLY A CA 1
ATOM 837 C C . GLY A 1 102 ? 12.187 -0.607 5.353 1.00 91.56 102 GLY A C 1
ATOM 838 O O . GLY A 1 102 ? 11.719 -1.644 4.877 1.00 91.56 102 GLY A O 1
ATOM 839 N N . ASP A 1 103 ? 11.539 0.560 5.265 1.00 93.19 103 ASP A N 1
ATOM 840 C CA . ASP A 1 103 ? 10.190 0.686 4.696 1.00 93.19 103 ASP A CA 1
ATOM 841 C C . ASP A 1 103 ? 10.128 0.280 3.218 1.00 93.19 103 ASP A C 1
ATOM 843 O O . ASP A 1 103 ? 9.137 -0.316 2.803 1.00 93.19 103 ASP A O 1
ATOM 847 N N . GLY A 1 104 ? 11.185 0.514 2.432 1.00 93.31 104 GLY A N 1
ATOM 848 C CA . GLY A 1 104 ? 11.216 0.106 1.023 1.00 93.31 104 GLY A CA 1
ATOM 849 C C . GLY A 1 104 ? 11.158 -1.408 0.825 1.00 93.31 104 GLY A C 1
ATOM 850 O O . GLY A 1 104 ? 10.398 -1.896 -0.009 1.00 93.31 104 GLY A O 1
ATOM 851 N N . ILE A 1 105 ? 11.878 -2.170 1.653 1.00 93.06 105 ILE A N 1
ATOM 852 C CA . ILE A 1 105 ? 11.848 -3.639 1.605 1.00 93.06 105 ILE A CA 1
ATOM 853 C C . ILE A 1 105 ? 10.450 -4.147 1.976 1.00 93.06 105 ILE A C 1
ATOM 855 O O . ILE A 1 105 ? 9.915 -5.036 1.314 1.00 93.06 105 ILE A O 1
ATOM 859 N N . ILE A 1 106 ? 9.840 -3.564 3.013 1.00 93.75 106 ILE A N 1
ATOM 860 C CA . ILE A 1 106 ? 8.493 -3.929 3.473 1.00 93.75 106 ILE A CA 1
ATOM 861 C C . ILE A 1 106 ? 7.449 -3.606 2.399 1.00 93.75 106 ILE A C 1
ATOM 863 O O . ILE A 1 106 ? 6.607 -4.450 2.094 1.00 93.75 106 ILE A O 1
ATOM 867 N N . ALA A 1 107 ? 7.524 -2.412 1.811 1.00 95.19 107 ALA A N 1
ATOM 868 C CA . ALA A 1 107 ? 6.635 -1.937 0.757 1.00 95.19 107 ALA A CA 1
ATOM 869 C C . ALA A 1 107 ? 6.614 -2.900 -0.438 1.00 95.19 107 ALA A C 1
ATOM 871 O O . ALA A 1 107 ? 5.556 -3.393 -0.835 1.00 95.19 107 ALA A O 1
ATOM 872 N N . VAL A 1 108 ? 7.794 -3.231 -0.967 1.00 94.19 108 VAL A N 1
ATOM 873 C CA . VAL A 1 108 ? 7.932 -4.119 -2.129 1.00 94.19 108 VAL A CA 1
ATOM 874 C C . VAL A 1 108 ? 7.499 -5.542 -1.788 1.00 94.19 108 VAL A C 1
ATOM 876 O O . VAL A 1 108 ? 6.762 -6.155 -2.558 1.00 94.19 108 VAL A O 1
ATOM 879 N N . ALA A 1 109 ? 7.890 -6.068 -0.623 1.00 95.12 109 ALA A N 1
ATOM 880 C CA . ALA A 1 109 ? 7.495 -7.410 -0.201 1.00 95.12 109 ALA A CA 1
ATOM 881 C C . ALA A 1 109 ? 5.970 -7.545 -0.054 1.00 95.12 109 ALA A C 1
ATOM 883 O O . ALA A 1 109 ? 5.391 -8.527 -0.520 1.00 95.12 109 ALA A O 1
ATOM 884 N N . ASN A 1 110 ? 5.304 -6.557 0.550 1.00 95.50 110 ASN A N 1
ATOM 885 C CA . ASN A 1 110 ? 3.847 -6.546 0.688 1.00 95.50 110 ASN A CA 1
ATOM 886 C C . ASN A 1 110 ? 3.142 -6.460 -0.668 1.00 95.50 110 ASN A C 1
ATOM 888 O O . ASN A 1 110 ? 2.166 -7.180 -0.891 1.00 95.50 110 ASN A O 1
ATOM 892 N N . LEU A 1 111 ? 3.659 -5.632 -1.577 1.00 95.19 111 LEU A N 1
ATOM 893 C CA . LEU A 1 111 ? 3.128 -5.489 -2.928 1.00 95.19 111 LEU A CA 1
ATOM 894 C C . LEU A 1 111 ? 3.235 -6.804 -3.716 1.00 95.19 111 LEU A C 1
ATOM 896 O O . LEU A 1 111 ? 2.248 -7.274 -4.278 1.00 95.19 111 LEU A O 1
ATOM 900 N N . VAL A 1 112 ? 4.409 -7.443 -3.696 1.00 95.25 112 VAL A N 1
ATOM 901 C CA . VAL A 1 112 ? 4.646 -8.744 -4.345 1.00 95.25 112 VAL A CA 1
ATOM 902 C C . VAL A 1 112 ? 3.748 -9.830 -3.751 1.00 95.25 112 VAL A C 1
ATOM 904 O O . VAL A 1 112 ? 3.139 -10.601 -4.491 1.00 95.25 112 VAL A O 1
ATOM 907 N N . ASN A 1 113 ? 3.620 -9.882 -2.422 1.00 94.25 113 ASN A N 1
ATOM 908 C CA . ASN A 1 113 ? 2.758 -10.853 -1.749 1.00 94.25 113 ASN A CA 1
ATOM 909 C C . ASN A 1 113 ? 1.286 -10.685 -2.136 1.00 94.25 113 ASN A C 1
ATOM 911 O O . ASN A 1 113 ? 0.607 -11.687 -2.357 1.00 94.25 113 ASN A O 1
ATOM 915 N N . LEU A 1 114 ? 0.796 -9.445 -2.243 1.00 94.25 114 LEU A N 1
ATOM 916 C CA . LEU A 1 114 ? -0.556 -9.171 -2.722 1.00 94.25 114 LEU A CA 1
ATOM 917 C C . LEU A 1 114 ? -0.766 -9.710 -4.129 1.00 94.25 114 LEU A C 1
ATOM 919 O O . LEU A 1 114 ? -1.706 -10.470 -4.352 1.00 94.25 114 LEU A O 1
ATOM 923 N N . TYR A 1 115 ? 0.109 -9.342 -5.060 1.00 93.88 115 TYR A N 1
ATOM 924 C CA . TYR A 1 115 ? -0.059 -9.731 -6.453 1.00 93.88 115 TYR A CA 1
ATOM 925 C C . TYR A 1 115 ? 0.017 -11.242 -6.651 1.00 93.88 115 TYR A C 1
ATOM 927 O O . TYR A 1 115 ? -0.870 -11.806 -7.289 1.00 93.88 115 TYR A O 1
ATOM 935 N N . ASN A 1 116 ? 0.956 -11.920 -5.989 1.00 91.81 116 ASN A N 1
ATOM 936 C CA . ASN A 1 116 ? 1.008 -13.382 -5.992 1.00 91.81 116 ASN A CA 1
ATOM 937 C C . ASN A 1 116 ? -0.282 -14.006 -5.432 1.00 91.81 116 ASN A C 1
ATOM 939 O O . ASN A 1 116 ? -0.797 -14.975 -5.988 1.00 91.81 116 ASN A O 1
ATOM 943 N N . ALA A 1 117 ? -0.831 -13.447 -4.350 1.00 90.62 117 ALA A N 1
ATOM 944 C CA . 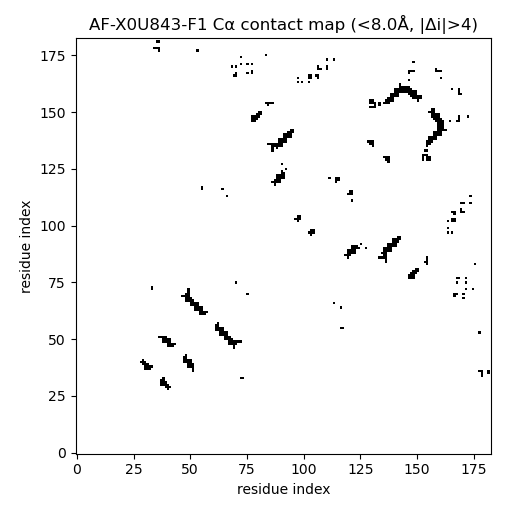ALA A 1 117 ? -2.047 -13.951 -3.718 1.00 90.62 117 ALA A CA 1
ATOM 945 C C . ALA A 1 117 ? -3.299 -13.784 -4.598 1.00 90.62 117 ALA A C 1
ATOM 947 O O . ALA A 1 117 ? -4.183 -14.640 -4.562 1.00 90.62 117 ALA A O 1
ATOM 948 N N . VAL A 1 118 ? -3.368 -12.730 -5.420 1.00 89.62 118 VAL A N 1
ATOM 949 C CA . VAL A 1 118 ? -4.457 -12.533 -6.398 1.00 89.62 118 VAL A CA 1
ATOM 950 C C . VAL A 1 118 ? -4.181 -13.192 -7.756 1.00 89.62 118 VAL A C 1
ATOM 952 O O . VAL A 1 118 ? -4.940 -12.993 -8.702 1.00 89.62 118 VAL A O 1
ATOM 955 N N . GLY A 1 119 ? -3.120 -14.000 -7.861 1.00 89.06 119 GLY A N 1
ATOM 956 C CA . GLY A 1 119 ? -2.788 -14.762 -9.064 1.00 89.06 119 GLY A CA 1
ATOM 957 C C . GLY A 1 119 ? -2.123 -13.944 -10.172 1.00 89.06 119 GLY A C 1
ATOM 958 O O . GLY A 1 119 ? -2.196 -14.345 -11.329 1.00 89.06 119 GLY A O 1
ATOM 959 N N . ILE A 1 120 ? -1.503 -12.810 -9.843 1.00 92.81 120 ILE A N 1
ATOM 960 C CA . ILE A 1 120 ? -0.638 -12.052 -10.751 1.00 92.81 120 ILE A CA 1
ATOM 961 C C . ILE A 1 120 ? 0.796 -12.567 -10.602 1.00 92.81 120 ILE A C 1
ATOM 963 O O . ILE A 1 120 ? 1.344 -12.622 -9.502 1.00 92.81 120 ILE A O 1
ATOM 967 N N . ASN A 1 121 ? 1.399 -12.948 -11.721 1.00 94.44 121 ASN A N 1
ATOM 968 C CA . ASN A 1 121 ? 2.750 -13.476 -11.802 1.00 94.44 121 ASN A CA 1
ATOM 969 C C . ASN A 1 121 ? 3.771 -12.330 -11.852 1.00 94.44 121 ASN A C 1
ATOM 971 O O . ASN A 1 121 ? 3.842 -11.584 -12.831 1.00 94.44 121 ASN A O 1
ATOM 975 N N . ILE A 1 122 ? 4.571 -12.190 -10.792 1.00 94.44 122 ILE A N 1
ATOM 976 C CA . ILE A 1 122 ? 5.653 -11.203 -10.742 1.00 94.44 122 ILE A CA 1
ATOM 977 C C . ILE A 1 122 ? 6.905 -11.762 -11.424 1.00 94.44 122 ILE A C 1
ATOM 979 O O . ILE A 1 122 ? 7.510 -12.729 -10.960 1.00 94.44 122 ILE A O 1
ATOM 983 N N . MET A 1 123 ? 7.333 -11.107 -12.499 1.00 93.06 123 MET A N 1
ATOM 984 C CA . MET A 1 123 ? 8.542 -11.433 -13.246 1.00 93.06 123 MET A CA 1
ATOM 985 C C . MET A 1 123 ? 9.674 -10.480 -12.867 1.00 93.06 123 MET A C 1
ATOM 987 O O . MET A 1 123 ? 9.495 -9.262 -12.813 1.00 93.06 123 MET A O 1
ATOM 991 N N . LYS A 1 124 ? 10.867 -11.037 -12.650 1.00 88.25 124 LYS A N 1
ATOM 992 C CA . LYS A 1 124 ? 12.095 -10.255 -12.507 1.00 88.25 124 LYS A CA 1
ATOM 993 C C . LYS A 1 124 ? 12.823 -10.219 -13.848 1.00 88.25 124 LYS A C 1
ATOM 995 O O . LYS A 1 124 ? 13.382 -11.230 -14.264 1.00 88.25 124 LYS A O 1
ATOM 1000 N N . ASP A 1 125 ? 12.835 -9.057 -14.487 1.00 90.56 125 ASP A N 1
ATOM 1001 C CA . ASP A 1 125 ? 13.611 -8.794 -15.699 1.00 90.56 125 ASP A CA 1
ATOM 1002 C C . ASP A 1 125 ? 14.200 -7.381 -15.624 1.00 90.56 125 ASP A C 1
ATOM 1004 O O . ASP A 1 125 ? 13.473 -6.393 -15.628 1.00 90.56 125 ASP A O 1
ATOM 1008 N N . GLU A 1 126 ? 15.527 -7.296 -15.529 1.00 86.00 126 GLU A N 1
ATOM 1009 C CA . GLU A 1 126 ? 16.263 -6.030 -15.406 1.00 86.00 126 GLU A CA 1
ATOM 1010 C C . GLU A 1 126 ? 16.289 -5.230 -16.719 1.00 86.00 126 GLU A C 1
ATOM 1012 O O . GLU A 1 126 ? 16.559 -4.032 -16.700 1.00 86.00 126 GLU A O 1
ATOM 1017 N N . ASN A 1 127 ? 15.996 -5.871 -17.858 1.00 91.19 127 ASN A N 1
ATOM 1018 C CA . ASN A 1 127 ? 15.949 -5.223 -19.173 1.00 91.19 127 ASN A CA 1
ATOM 1019 C C . ASN A 1 127 ? 14.518 -4.928 -19.638 1.00 91.19 127 ASN A C 1
ATOM 1021 O O . ASN A 1 127 ? 14.325 -4.348 -20.712 1.00 91.19 127 ASN A O 1
ATOM 1025 N N . ALA A 1 128 ? 13.512 -5.349 -18.869 1.00 92.06 128 ALA A N 1
ATOM 1026 C CA . ALA A 1 128 ? 12.128 -5.056 -19.183 1.00 92.06 128 ALA A CA 1
ATOM 1027 C C . ALA A 1 128 ? 11.858 -3.551 -19.075 1.00 92.06 128 ALA A C 1
ATOM 1029 O O . ALA A 1 128 ? 12.413 -2.830 -18.248 1.00 92.06 128 ALA A O 1
ATOM 1030 N N . SER A 1 129 ? 10.978 -3.078 -19.946 1.00 95.19 129 SER A N 1
ATOM 1031 C CA . SER A 1 129 ? 10.538 -1.687 -20.002 1.00 95.19 129 SER A CA 1
ATOM 1032 C C . SER A 1 129 ? 9.044 -1.661 -20.299 1.00 95.19 129 SER A C 1
ATOM 1034 O O . SER A 1 129 ? 8.402 -2.705 -20.387 1.00 95.19 129 SER A O 1
ATOM 1036 N N . CYS A 1 130 ? 8.458 -0.476 -20.437 1.00 95.50 130 CYS A N 1
ATOM 1037 C CA . CYS A 1 130 ? 7.049 -0.386 -20.786 1.00 95.50 130 CYS A CA 1
ATOM 1038 C C . CYS A 1 130 ? 6.743 -1.089 -22.122 1.00 95.50 130 CYS A C 1
ATOM 1040 O O . CYS A 1 130 ? 7.276 -0.718 -23.170 1.00 95.50 130 CYS A O 1
ATOM 1042 N N . ASP A 1 131 ? 5.850 -2.081 -22.092 1.00 93.94 131 ASP A N 1
ATOM 1043 C CA . ASP A 1 131 ? 5.428 -2.823 -23.276 1.00 93.94 131 ASP A CA 1
ATOM 1044 C C . ASP A 1 131 ? 4.193 -2.181 -23.916 1.00 93.94 131 ASP A C 1
ATOM 1046 O O . ASP A 1 131 ? 3.076 -2.275 -23.404 1.00 93.94 131 ASP A O 1
ATOM 1050 N N . ALA A 1 132 ? 4.375 -1.572 -25.089 1.00 92.38 132 ALA A N 1
ATOM 1051 C CA . ALA A 1 132 ? 3.282 -0.961 -25.848 1.00 92.38 132 ALA A CA 1
ATOM 1052 C C . ALA A 1 132 ? 2.212 -1.972 -26.310 1.00 92.38 132 ALA A C 1
ATOM 1054 O O . ALA A 1 132 ? 1.115 -1.566 -26.686 1.00 92.38 132 ALA A O 1
ATOM 1055 N N . GLN A 1 133 ? 2.521 -3.275 -26.298 1.00 93.56 133 GLN A N 1
ATOM 1056 C CA . GLN A 1 133 ? 1.582 -4.353 -26.625 1.00 93.56 133 GLN A CA 1
ATOM 1057 C C . GLN A 1 133 ? 0.789 -4.869 -25.416 1.00 93.56 133 GLN A C 1
ATOM 1059 O O . GLN A 1 133 ? -0.035 -5.766 -25.585 1.00 93.56 133 GLN A O 1
ATOM 1064 N N . GLU A 1 134 ? 1.016 -4.322 -24.217 1.00 93.12 134 GLU A N 1
ATOM 1065 C CA . GLU A 1 134 ? 0.295 -4.682 -22.992 1.00 93.12 134 GLU A CA 1
ATOM 1066 C C . GLU A 1 134 ? 0.383 -6.167 -22.595 1.00 93.12 134 GLU A C 1
ATOM 1068 O O . GLU A 1 134 ? -0.544 -6.702 -21.973 1.00 93.12 134 GLU A O 1
ATOM 1073 N N . ARG A 1 135 ? 1.482 -6.852 -22.938 1.00 94.31 135 ARG A N 1
ATOM 1074 C CA . ARG A 1 135 ? 1.676 -8.267 -22.575 1.00 94.31 135 ARG A CA 1
ATOM 1075 C C . ARG A 1 135 ? 1.850 -8.451 -21.069 1.00 94.31 135 ARG A C 1
ATOM 1077 O O . ARG A 1 135 ? 1.463 -9.484 -20.542 1.00 94.31 135 ARG A O 1
ATOM 1084 N N . TYR A 1 136 ? 2.395 -7.448 -20.388 1.00 96.19 136 TYR A N 1
ATOM 1085 C CA . TYR A 1 136 ? 2.542 -7.394 -18.936 1.00 96.19 136 TYR A CA 1
ATOM 1086 C C . TYR A 1 136 ? 2.322 -5.968 -18.429 1.00 96.19 136 TYR A C 1
ATOM 1088 O O . TYR A 1 136 ? 2.398 -5.001 -19.189 1.00 96.19 136 TYR A O 1
ATOM 1096 N N . MET A 1 137 ? 2.045 -5.843 -17.134 1.00 96.75 137 MET A N 1
ATOM 1097 C CA . MET A 1 137 ? 2.026 -4.565 -16.431 1.00 96.75 137 MET A CA 1
ATOM 1098 C C . MET A 1 137 ? 3.450 -4.209 -15.999 1.00 96.75 137 MET A C 1
ATOM 1100 O O . MET A 1 137 ? 4.131 -5.025 -15.385 1.00 96.75 137 MET A O 1
ATOM 1104 N N . PHE A 1 138 ? 3.909 -2.999 -16.298 1.00 97.50 138 PHE A N 1
ATOM 1105 C CA . PHE A 1 138 ? 5.229 -2.519 -15.888 1.00 97.50 138 PHE A CA 1
ATOM 1106 C C . PHE A 1 138 ? 5.086 -1.458 -14.797 1.00 97.50 138 PHE A C 1
ATOM 1108 O O . PHE A 1 138 ? 4.414 -0.446 -14.995 1.00 97.50 138 PHE A O 1
ATOM 1115 N N . VAL A 1 139 ? 5.710 -1.687 -13.646 1.00 97.50 139 VAL A N 1
ATOM 1116 C CA . VAL A 1 139 ? 5.710 -0.771 -12.503 1.00 97.50 139 VAL A CA 1
ATOM 1117 C C . VAL A 1 139 ? 7.138 -0.326 -12.233 1.00 97.50 139 VAL A C 1
ATOM 1119 O O . VAL A 1 139 ? 7.970 -1.129 -11.823 1.00 97.50 139 VAL A O 1
ATOM 1122 N N . GLN A 1 140 ? 7.415 0.957 -12.435 1.00 97.12 140 GLN A N 1
ATOM 1123 C CA . GLN A 1 140 ? 8.695 1.575 -12.116 1.00 97.12 140 GLN A CA 1
ATOM 1124 C C . GLN A 1 140 ? 8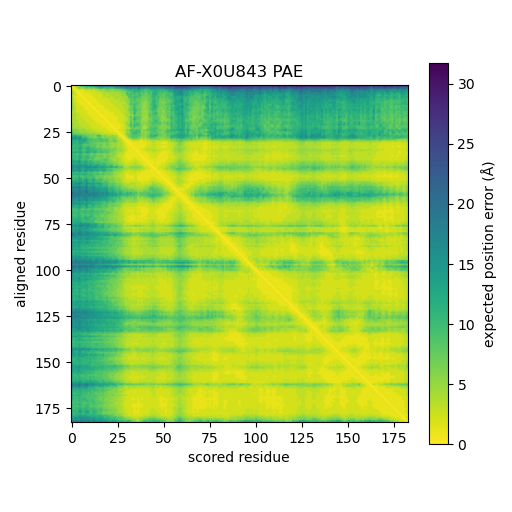.563 2.382 -10.829 1.00 97.12 140 GLN A C 1
ATOM 1126 O O . GLN A 1 140 ? 7.859 3.383 -10.794 1.00 97.12 140 GLN A O 1
ATOM 1131 N N . ILE A 1 141 ? 9.263 1.979 -9.775 1.00 97.12 141 ILE A N 1
ATOM 1132 C CA . ILE A 1 141 ? 9.405 2.776 -8.555 1.00 97.12 141 ILE A CA 1
ATOM 1133 C C . ILE A 1 141 ? 10.625 3.676 -8.735 1.00 97.12 141 ILE A C 1
ATOM 1135 O O . ILE A 1 141 ? 11.715 3.191 -9.060 1.00 97.12 141 ILE A O 1
ATOM 1139 N N . GLN A 1 142 ? 10.441 4.982 -8.572 1.00 97.19 142 GLN A N 1
ATOM 1140 C CA . GLN A 1 142 ? 11.497 5.964 -8.800 1.00 97.19 142 GLN A CA 1
ATOM 1141 C C . GLN A 1 142 ? 11.346 7.193 -7.908 1.00 97.19 142 GLN A C 1
ATOM 1143 O O . GLN A 1 142 ? 10.264 7.473 -7.396 1.00 97.19 142 GLN A O 1
ATOM 1148 N N . SER A 1 143 ? 12.433 7.933 -7.702 1.00 97.12 143 SER A N 1
ATOM 1149 C CA . SER A 1 143 ? 12.394 9.162 -6.913 1.00 97.12 143 SER A CA 1
ATOM 1150 C C . SER A 1 143 ? 11.673 10.255 -7.697 1.00 97.12 143 SER A C 1
ATOM 1152 O O . SER A 1 143 ? 11.882 10.422 -8.899 1.00 97.12 143 SER A O 1
ATOM 1154 N N . GLY A 1 144 ? 10.850 11.034 -7.004 1.00 95.50 144 GLY A N 1
ATOM 1155 C CA . GLY A 1 144 ? 10.099 12.137 -7.586 1.00 95.50 144 GLY A CA 1
ATOM 1156 C C . GLY A 1 144 ? 10.082 13.364 -6.685 1.00 95.50 144 GLY A C 1
ATOM 1157 O O . GLY A 1 144 ? 10.374 13.307 -5.491 1.00 95.50 144 GLY A O 1
ATOM 1158 N N . ASN A 1 145 ? 9.702 14.503 -7.263 1.00 96.50 145 ASN A N 1
ATOM 1159 C CA . ASN A 1 145 ? 9.460 15.731 -6.495 1.00 96.50 145 ASN A CA 1
ATOM 1160 C C . ASN A 1 145 ? 8.167 15.648 -5.661 1.00 96.50 145 ASN A C 1
ATOM 1162 O O . ASN A 1 145 ? 7.997 16.381 -4.680 1.00 96.50 145 ASN A O 1
ATOM 1166 N N . GLU A 1 146 ? 7.259 14.765 -6.072 1.00 97.06 146 GLU A N 1
ATOM 1167 C CA . GLU A 1 146 ? 5.946 14.519 -5.490 1.00 97.06 146 GLU A CA 1
ATOM 1168 C C . GLU A 1 146 ? 5.673 13.015 -5.457 1.00 97.06 146 GLU A C 1
ATOM 1170 O O . GLU A 1 146 ? 6.197 12.270 -6.288 1.00 97.06 146 GLU A O 1
ATOM 1175 N N . THR A 1 147 ? 4.862 12.588 -4.488 1.00 97.69 147 THR A N 1
ATOM 1176 C CA . THR A 1 147 ? 4.432 11.195 -4.365 1.00 97.69 147 THR A CA 1
ATOM 1177 C C . THR A 1 147 ? 3.140 10.993 -5.135 1.00 97.69 147 THR A C 1
ATOM 1179 O O . THR A 1 147 ? 2.102 11.537 -4.757 1.00 97.69 147 THR A O 1
ATOM 1182 N N . ASN A 1 148 ? 3.200 10.242 -6.233 1.00 98.12 148 ASN A N 1
ATOM 1183 C CA . ASN A 1 148 ? 2.054 9.978 -7.102 1.00 98.12 148 ASN A CA 1
ATOM 1184 C C . ASN A 1 148 ? 2.229 8.670 -7.898 1.00 98.12 148 ASN A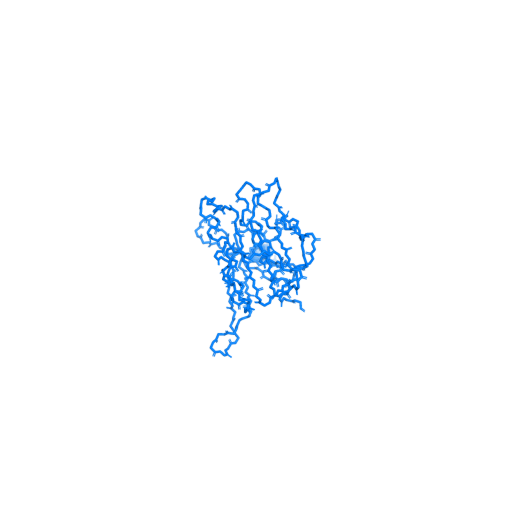 C 1
ATOM 1186 O O . ASN A 1 148 ? 3.307 8.069 -7.918 1.00 98.12 148 ASN A O 1
ATOM 1190 N N . ILE A 1 149 ? 1.145 8.235 -8.540 1.00 98.19 149 ILE A N 1
ATOM 1191 C CA . ILE A 1 149 ? 1.129 7.139 -9.509 1.00 98.19 149 ILE A CA 1
ATOM 1192 C C . ILE A 1 149 ? 0.755 7.723 -10.873 1.00 98.19 149 ILE A C 1
ATOM 1194 O O . ILE A 1 149 ? -0.405 8.067 -11.122 1.00 98.19 149 ILE A O 1
ATOM 1198 N N . GLU A 1 150 ? 1.749 7.823 -11.749 1.00 97.81 150 GLU A N 1
ATOM 1199 C CA . GLU A 1 150 ? 1.635 8.381 -13.098 1.00 97.81 150 GLU A CA 1
ATOM 1200 C C . GLU A 1 150 ? 1.549 7.254 -14.128 1.00 97.81 150 GLU A C 1
ATOM 1202 O O . GLU A 1 150 ? 2.321 6.291 -14.078 1.00 97.81 150 GLU A O 1
ATOM 1207 N N . GLN A 1 151 ? 0.627 7.367 -15.085 1.00 97.06 151 GLN A N 1
ATOM 1208 C CA . GLN A 1 151 ? 0.526 6.409 -16.182 1.00 97.06 151 GLN A CA 1
ATOM 1209 C C . GLN A 1 151 ? 1.236 6.960 -17.418 1.00 97.06 151 GLN A C 1
ATOM 1211 O O . GLN A 1 151 ? 0.749 7.882 -18.062 1.00 97.06 151 GLN A O 1
ATOM 1216 N N . PHE A 1 152 ? 2.339 6.331 -17.819 1.00 96.12 152 PHE A N 1
ATOM 1217 C CA . PHE A 1 152 ? 3.123 6.765 -18.985 1.00 96.12 152 PHE A CA 1
ATOM 1218 C C . PHE A 1 152 ? 3.000 5.821 -20.195 1.00 96.12 152 PHE A C 1
ATOM 1220 O O . PHE A 1 152 ? 3.580 6.063 -21.253 1.00 96.12 152 PHE A O 1
ATOM 1227 N N . GLY A 1 153 ? 2.230 4.740 -20.054 1.00 95.06 153 GLY A N 1
ATOM 1228 C CA . GLY A 1 153 ? 1.904 3.802 -21.124 1.00 95.06 153 GLY A CA 1
ATOM 1229 C C . GLY A 1 153 ? 0.658 2.974 -20.795 1.00 95.06 153 GLY A C 1
ATOM 1230 O O . GLY A 1 153 ? 0.131 3.064 -19.685 1.00 95.06 153 GLY A O 1
ATOM 1231 N N . PRO A 1 154 ? 0.152 2.146 -21.724 1.00 93.94 154 PRO A N 1
ATOM 1232 C CA . PRO A 1 154 ? -1.177 1.545 -21.574 1.00 93.94 154 PRO A CA 1
ATOM 1233 C C . PRO A 1 154 ? -1.343 0.605 -20.362 1.00 93.94 154 PRO A C 1
ATOM 1235 O O . PRO A 1 154 ? -2.425 0.539 -19.779 1.00 93.94 154 PRO A O 1
ATOM 1238 N N . ALA A 1 155 ? -0.268 -0.070 -19.940 1.00 96.19 155 ALA A N 1
ATOM 1239 C CA . ALA A 1 155 ? -0.188 -0.843 -18.695 1.00 96.19 155 ALA A CA 1
ATOM 1240 C C . ALA A 1 155 ? 1.117 -0.533 -17.930 1.00 96.19 155 ALA A C 1
ATOM 1242 O O . ALA A 1 155 ? 1.728 -1.422 -17.339 1.00 96.19 155 ALA A O 1
ATOM 1243 N N . CYS A 1 156 ? 1.578 0.720 -17.995 1.00 97.19 156 CYS A N 1
ATOM 1244 C CA . CYS A 1 156 ? 2.877 1.137 -17.469 1.00 97.19 156 CYS A CA 1
ATOM 1245 C C . CYS A 1 156 ? 2.732 2.311 -16.507 1.00 97.19 156 CYS A C 1
ATOM 1247 O O . CYS A 1 156 ? 2.121 3.324 -16.860 1.00 97.19 156 CYS A O 1
ATOM 1249 N N . TYR A 1 157 ? 3.319 2.176 -15.321 1.00 98.06 157 TYR A N 1
ATOM 1250 C CA . TYR A 1 157 ? 3.108 3.093 -14.210 1.00 98.06 157 TYR A CA 1
ATOM 1251 C C . TYR A 1 157 ? 4.425 3.483 -13.552 1.00 98.06 157 TYR A C 1
ATOM 1253 O O . TYR A 1 157 ? 5.231 2.613 -13.217 1.00 98.06 157 TYR A O 1
ATOM 1261 N N . ASN A 1 158 ? 4.612 4.782 -13.337 1.00 98.00 158 ASN A N 1
ATOM 1262 C CA . ASN A 1 158 ? 5.658 5.314 -12.478 1.00 98.00 158 ASN A CA 1
ATOM 1263 C C . ASN A 1 158 ? 5.068 5.543 -11.088 1.00 98.00 158 ASN A C 1
ATOM 1265 O O . ASN A 1 158 ? 4.113 6.300 -10.921 1.00 98.00 158 ASN A O 1
ATOM 1269 N N . LEU A 1 159 ? 5.643 4.887 -10.090 1.00 97.94 159 LEU A N 1
ATOM 1270 C CA . LEU A 1 159 ? 5.419 5.164 -8.680 1.00 97.94 159 LEU A CA 1
ATOM 1271 C C . LEU A 1 159 ? 6.500 6.154 -8.266 1.00 97.94 159 LEU A C 1
ATOM 1273 O O . LEU A 1 159 ? 7.618 5.763 -7.921 1.00 97.94 159 LEU A O 1
ATOM 1277 N N . ASN A 1 160 ? 6.169 7.436 -8.363 1.00 98.06 160 ASN A N 1
ATOM 1278 C CA . ASN A 1 160 ? 7.068 8.508 -7.975 1.00 98.06 160 ASN A CA 1
ATOM 1279 C C . ASN A 1 160 ? 7.046 8.623 -6.447 1.00 98.06 160 ASN A C 1
ATOM 1281 O O . ASN A 1 160 ? 5.981 8.735 -5.843 1.00 98.06 160 ASN A O 1
ATOM 1285 N N . VAL A 1 161 ? 8.219 8.560 -5.823 1.00 97.62 161 VAL A N 1
ATOM 1286 C CA . VAL A 1 161 ? 8.400 8.591 -4.369 1.00 97.62 161 VAL A CA 1
ATOM 1287 C C . VAL A 1 161 ? 9.086 9.891 -3.981 1.00 97.62 161 VAL A C 1
ATOM 1289 O O . VAL A 1 161 ? 10.253 10.110 -4.319 1.00 97.62 161 VAL A O 1
ATOM 1292 N N . LYS A 1 162 ? 8.401 10.735 -3.212 1.00 96.56 162 LYS A N 1
ATOM 1293 C CA . LYS A 1 162 ? 9.018 11.878 -2.542 1.00 96.56 162 LYS A CA 1
ATOM 1294 C C . LYS A 1 162 ? 9.492 11.456 -1.157 1.00 96.56 162 LYS A C 1
ATOM 1296 O O . LYS A 1 162 ? 8.723 10.911 -0.382 1.00 96.56 162 LYS A O 1
ATOM 1301 N N . GLY A 1 163 ? 10.756 11.724 -0.830 1.00 89.88 163 GLY A N 1
ATOM 1302 C CA . GLY A 1 163 ? 11.259 11.709 0.552 1.00 89.88 163 GLY A CA 1
ATOM 1303 C C . GLY A 1 163 ? 10.790 10.535 1.426 1.00 89.88 163 GLY A C 1
ATOM 1304 O O . GLY A 1 163 ? 10.127 10.752 2.431 1.00 89.88 163 GLY A O 1
ATOM 1305 N N . CYS A 1 164 ? 11.157 9.304 1.068 1.00 92.31 164 CYS A N 1
ATOM 1306 C CA . CYS A 1 164 ? 10.833 8.091 1.828 1.00 92.31 164 CYS A CA 1
ATOM 1307 C C . CYS A 1 164 ? 9.346 7.714 1.972 1.00 92.31 164 CYS A C 1
ATOM 1309 O O . CYS A 1 164 ? 9.015 6.786 2.708 1.00 92.31 164 CYS A O 1
ATOM 1311 N N . GLU A 1 165 ? 8.451 8.311 1.187 1.00 95.81 165 GLU A N 1
ATOM 1312 C CA . GLU A 1 165 ? 7.018 7.976 1.151 1.00 95.81 165 GLU A CA 1
ATOM 1313 C C . GLU A 1 165 ? 6.707 6.698 0.329 1.00 95.81 165 GLU A C 1
ATOM 1315 O O . GLU A 1 165 ? 5.617 6.537 -0.220 1.00 95.81 165 GLU A O 1
ATOM 1320 N N . ILE A 1 166 ? 7.641 5.740 0.243 1.00 96.56 166 ILE A N 1
ATOM 1321 C CA . ILE A 1 166 ? 7.482 4.520 -0.574 1.00 96.56 166 ILE A CA 1
ATOM 1322 C C . ILE A 1 166 ? 6.310 3.645 -0.112 1.00 96.56 166 ILE A C 1
ATOM 1324 O O . ILE A 1 166 ? 5.594 3.074 -0.937 1.00 96.56 166 ILE A O 1
ATOM 1328 N N . LEU A 1 167 ? 6.061 3.571 1.198 1.00 96.69 167 LEU A N 1
ATOM 1329 C CA . LEU A 1 167 ? 4.878 2.887 1.723 1.00 96.69 167 LEU A CA 1
ATOM 1330 C C . LEU A 1 167 ? 3.588 3.556 1.255 1.00 96.69 167 LEU A C 1
ATOM 1332 O O . LEU A 1 167 ? 2.618 2.867 0.986 1.00 96.69 167 LEU A O 1
ATOM 1336 N N . GLU A 1 168 ? 3.563 4.881 1.128 1.00 97.38 168 GLU A N 1
ATOM 1337 C CA . GLU A 1 168 ? 2.344 5.588 0.737 1.00 97.38 168 GLU A CA 1
ATOM 1338 C C . GLU A 1 168 ? 1.981 5.254 -0.706 1.00 97.38 168 GLU A C 1
ATOM 1340 O O . GLU A 1 168 ? 0.859 4.832 -0.981 1.00 97.38 168 GLU A O 1
ATOM 1345 N N . VAL A 1 169 ? 2.948 5.343 -1.623 1.00 97.31 169 VAL A N 1
ATOM 1346 C CA . VAL A 1 169 ? 2.688 5.062 -3.039 1.00 97.31 169 VAL A CA 1
ATOM 1347 C C . VAL A 1 169 ? 2.375 3.584 -3.298 1.00 97.31 169 VAL A C 1
ATOM 1349 O O . VAL A 1 169 ? 1.471 3.261 -4.071 1.00 97.31 169 VAL A O 1
ATOM 1352 N N . THR A 1 170 ? 3.077 2.664 -2.631 1.00 97.38 170 THR A N 1
ATOM 1353 C CA . THR A 1 170 ? 2.850 1.223 -2.819 1.00 97.38 170 THR A CA 1
ATOM 1354 C C . THR A 1 170 ? 1.537 0.771 -2.191 1.00 97.38 170 THR A C 1
ATOM 1356 O O . THR A 1 170 ? 0.792 0.027 -2.827 1.00 97.38 170 THR A O 1
ATOM 1359 N N . GLU A 1 171 ? 1.188 1.262 -0.999 1.00 98.06 171 GLU A N 1
ATOM 1360 C CA . GLU A 1 171 ? -0.097 0.950 -0.371 1.00 98.06 171 GLU A CA 1
ATOM 1361 C C . GLU A 1 171 ? -1.273 1.585 -1.128 1.00 98.06 171 GLU A C 1
ATOM 1363 O O . GLU A 1 171 ? -2.323 0.947 -1.214 1.00 98.06 171 GLU A O 1
ATOM 1368 N N . GLN A 1 172 ? -1.113 2.757 -1.767 1.00 97.75 172 GLN A N 1
ATOM 1369 C CA . GLN A 1 172 ? -2.136 3.281 -2.689 1.00 97.75 172 GLN A CA 1
ATOM 1370 C C . GLN A 1 172 ? -2.402 2.298 -3.828 1.00 97.75 172 GLN A C 1
ATOM 1372 O O . GLN A 1 172 ? -3.556 2.001 -4.133 1.00 97.75 172 GLN A O 1
ATOM 1377 N N . LEU A 1 173 ? -1.346 1.764 -4.447 1.00 97.25 173 LEU A N 1
ATOM 1378 C CA . LEU A 1 173 ? -1.484 0.796 -5.532 1.00 97.25 173 LEU A CA 1
ATOM 1379 C C . LEU A 1 173 ? -2.156 -0.507 -5.051 1.00 97.25 173 LEU A C 1
ATOM 1381 O O . LEU A 1 173 ? -2.998 -1.076 -5.753 1.00 97.25 173 LEU A O 1
ATOM 1385 N N . MET A 1 174 ? -1.843 -0.959 -3.832 1.00 97.25 174 MET A N 1
ATOM 1386 C CA . MET A 1 174 ? -2.538 -2.086 -3.198 1.00 97.25 174 MET A CA 1
ATOM 1387 C C . MET A 1 174 ? -4.028 -1.782 -2.992 1.00 97.25 174 MET A C 1
ATOM 1389 O O . MET A 1 174 ? -4.870 -2.628 -3.285 1.00 97.25 174 MET A O 1
ATOM 1393 N 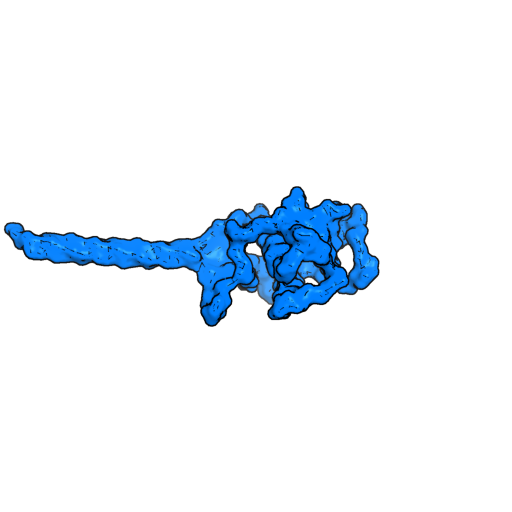N . ILE A 1 175 ? -4.373 -0.570 -2.549 1.00 96.56 175 ILE A N 1
ATOM 1394 C CA . ILE A 1 175 ? -5.766 -0.131 -2.397 1.00 96.56 175 ILE A CA 1
ATOM 1395 C C . ILE A 1 175 ? -6.492 -0.140 -3.744 1.00 96.56 175 ILE A C 1
ATOM 1397 O O . ILE A 1 175 ? -7.598 -0.673 -3.813 1.00 96.56 175 ILE A O 1
ATOM 1401 N N . GLU A 1 176 ? -5.889 0.370 -4.822 1.00 95.75 176 GLU A N 1
ATOM 1402 C CA . GLU A 1 176 ? -6.497 0.290 -6.161 1.00 95.75 176 GLU A CA 1
ATOM 1403 C C . GLU A 1 176 ? -6.744 -1.165 -6.589 1.00 95.75 176 GLU A C 1
ATOM 1405 O O . GLU A 1 176 ? -7.779 -1.470 -7.185 1.00 95.75 176 GLU A O 1
ATOM 1410 N N . THR A 1 177 ? -5.839 -2.078 -6.225 1.00 94.56 177 THR A N 1
ATOM 1411 C CA . THR A 1 177 ? -6.003 -3.521 -6.464 1.00 94.56 177 THR A CA 1
ATOM 1412 C C . THR A 1 177 ? -7.186 -4.087 -5.679 1.00 94.56 177 THR A C 1
ATOM 1414 O O . THR A 1 177 ? -8.024 -4.787 -6.246 1.00 94.56 177 THR A O 1
ATOM 1417 N N . PHE A 1 178 ? -7.304 -3.751 -4.391 1.00 94.75 178 PHE A N 1
ATOM 1418 C CA . PHE A 1 178 ? -8.427 -4.177 -3.552 1.00 94.75 178 PHE A CA 1
ATOM 1419 C C . PHE A 1 178 ? -9.766 -3.670 -4.086 1.00 94.75 178 PHE A C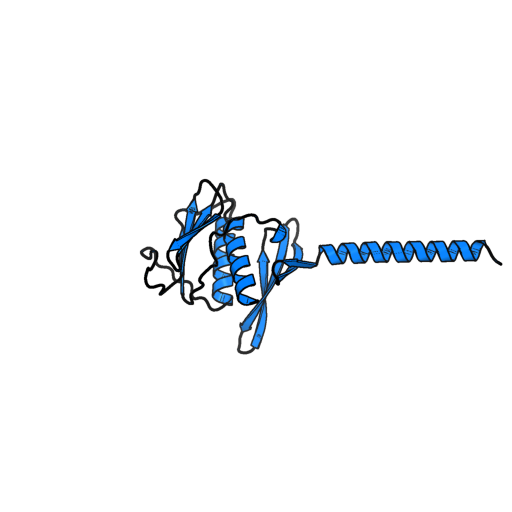 1
ATOM 1421 O O . PHE A 1 178 ? -10.732 -4.428 -4.145 1.00 94.75 178 PHE A O 1
ATOM 1428 N N . VAL A 1 179 ? -9.820 -2.402 -4.508 1.00 93.44 179 VAL A N 1
ATOM 1429 C CA . VAL 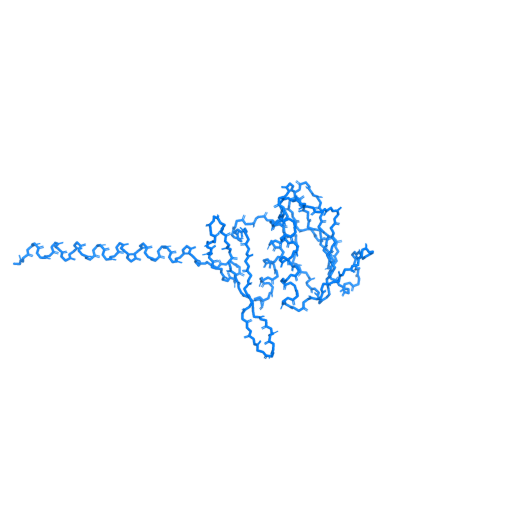A 1 179 ? -11.040 -1.809 -5.064 1.00 93.44 179 VAL A CA 1
ATOM 1430 C C . VAL A 1 179 ? -11.414 -2.543 -6.340 1.00 93.44 179 VAL A C 1
ATOM 1432 O O . VAL A 1 179 ? -12.572 -2.907 -6.509 1.00 93.44 179 VAL A O 1
ATOM 1435 N N . LYS A 1 180 ? -10.434 -2.819 -7.208 1.00 91.50 180 LYS A N 1
ATOM 1436 C CA . LYS A 1 180 ? -10.674 -3.525 -8.464 1.00 91.50 180 LYS A CA 1
ATOM 1437 C C . LYS A 1 180 ? -11.192 -4.948 -8.260 1.00 91.50 180 LYS A C 1
ATOM 1439 O O . LYS A 1 180 ? -12.007 -5.398 -9.056 1.00 91.50 180 LYS A O 1
ATOM 1444 N N . TYR A 1 181 ? -10.709 -5.643 -7.235 1.00 85.94 181 TYR A N 1
ATOM 1445 C CA . TYR A 1 181 ? -11.121 -7.013 -6.929 1.00 85.94 181 TYR A CA 1
ATOM 1446 C C . TYR A 1 181 ? -12.545 -7.089 -6.344 1.00 85.94 181 TYR A C 1
ATOM 1448 O O . TYR A 1 181 ? -13.212 -8.109 -6.485 1.00 85.94 181 TYR A O 1
ATOM 1456 N N . ASN A 1 182 ? -13.015 -6.012 -5.706 1.00 82.88 182 ASN A N 1
ATOM 1457 C CA . ASN A 1 182 ? -14.369 -5.915 -5.153 1.00 82.88 182 ASN A CA 1
ATOM 1458 C C . ASN A 1 182 ? -15.429 -5.404 -6.158 1.00 82.88 182 ASN A C 1
ATOM 1460 O O . ASN A 1 182 ? -16.604 -5.358 -5.788 1.00 82.88 182 ASN A O 1
ATOM 1464 N N . GLU A 1 183 ? -15.039 -4.998 -7.377 1.00 82.56 183 GLU A N 1
ATOM 1465 C CA . GLU A 1 183 ? -15.955 -4.653 -8.490 1.00 82.56 183 GLU A CA 1
ATOM 1466 C C . GLU A 1 183 ? -16.560 -5.902 -9.147 1.00 82.56 183 GLU A C 1
ATOM 1468 O O . GLU A 1 183 ? -17.792 -5.895 -9.376 1.00 82.56 183 GLU A O 1
#

Nearest PDB structures (foldseek):
  4bhm-assembly1_F  TM=5.366E-01  e=1.029E+00  Pyricularia oryzae
  7dnr-assembly1_B  TM=4.091E-01  e=1.169E+00  Escherichia coli K-12
  2i22-assembly2_B  TM=3.525E-01  e=9.650E-01  Escherichia coli
  1x94-assembly1_A  TM=3.038E-01  e=7.011E-01  Vibrio cholerae
  6muf-assembly1_G-3  TM=4.216E-01  e=9.032E+00  Human immunodeficiency virus 1

Foldseek 3Di:
DPVVVVVVVVVVVVVVVVVVVVVVVVVDVQWDDDLNWIWGWDDDPPATWTKGWDFFQDPNDTDTDIATARDDPVPQPAAEPDQADADLEEEEEEPDQLPLVPVSVVLVVSLVVLCVRVNRHYDYDPPDDDDQVCNYAYEYEYEDPDQHWDDPHPRYTYGHDYDSCSSSSSVVVVVSVVSVSSD

Sequence (183 aa):
ENKILRNFLIGIGVCVLAIMLIIFGINSIRHFEYRGIKFDVVKEGDIIFYKTALPVIYNGEIVPYNFYLRKDPRKLNVPVENKINFKHDMVINMTEDFNCDGDGIIAVANLVNLYNAVGINIMKDENASCDAQERYMFVQIQSGNETNIEQFGPACYNLNVKGCEILEVTEQLMIETFVKYNE

Organism: NCBI:txid412755

Secondary structure (DSSP, 8-state):
--HHHHHHHHHHHHHHHHHHHHHHHHHHHHEEEETTEEEEEEEETTEEEEEEEEEEEETTEEEEEEEEESS-TTT----B-S-----SEEEEEESS---STTHHHHHHHHHHHHHHHTT-EEE--TT----TT-SSEEEEEEE-SS-EEEEEETTEEEEEE-TTTHHHHHHHHHHHHHHHHT-

Solvent-accessible surface area (backbone atoms only — not comparable to full-atom values): 10421 Å² total; per-residue (Å²): 131,65,66,66,60,53,53,50,52,51,51,52,52,52,52,55,50,51,52,50,51,52,54,50,52,55,53,55,70,34,42,50,75,56,83,89,41,63,32,36,60,45,75,60,88,93,45,59,30,41,30,32,67,48,80,27,80,54,98,88,40,83,42,76,46,77,46,74,35,74,62,59,77,91,74,63,81,58,52,61,78,64,86,83,56,84,46,59,32,32,37,74,46,62,79,62,76,57,74,47,91,52,41,28,59,52,30,54,52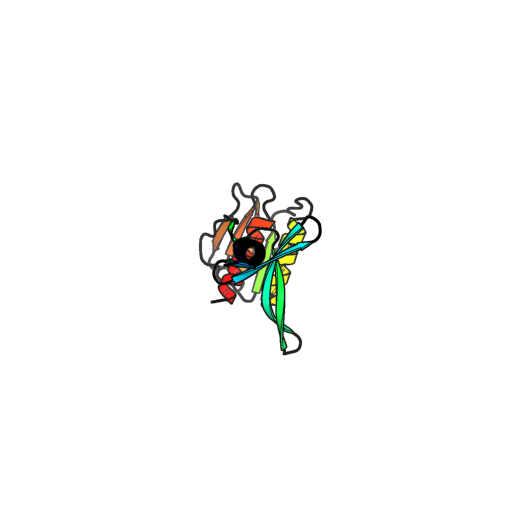,53,52,53,52,50,36,51,59,76,65,26,48,78,46,88,60,95,84,68,67,75,44,92,81,50,78,36,20,29,37,38,39,36,83,35,97,51,53,27,38,43,68,84,47,88,25,19,35,38,35,24,27,25,90,74,39,43,47,57,44,44,49,50,53,50,48,54,49,54,42,60,74,71,107